Protein AF-A0A7V6X010-F1 (afdb_monomer_lite)

Secondary structure (DSSP, 8-state):
-HHHHHHHHHH-SSTHHHHT-HHHHHHHHHGGGT---PPPPHHHHSHHHHHHHHHHHHHHHHHHHHHTTT-HHHHHHHHHHHHHHHHHHHHHHHHHS-TTHHHHH-HHHHHHHHHHHHT-SSS--EEEEE-GGG----SHHHHT-TT---SSTTTTT-B--TT-----HHHHT-TT--EEEEETTSSS----PPP--S---S---

Radius of gyration: 18.84 Å; chains: 1; bounding box: 39×36×61 Å

Foldseek 3Di:
DCQQVVCCVAQNFRQCLQPPDPLSVVLVPPLPVQAPAAAQDPCLLDLVNLVVVLVVVVVVLVVQCVVCPPDPVSNVVSVVVVCVVLSVVLNVCCNHHFSCSCLSNPNSNSSSLVSNVVPDDAFGHWFKAFQPVQDPPPQPLLSQQSLNDRQVVVHPLTDRRSSDNVNCPSQVRDPRSGMDTDTRPPDDDPPPDDDPDDDPPDDDD

pLDDT: mean 79.81, std 16.76, range [29.31, 93.81]

Structure (mmCIF, N/CA/C/O backbone):
data_AF-A0A7V6X010-F1
#
_entry.id   AF-A0A7V6X010-F1
#
loop_
_atom_site.group_PDB
_atom_site.id
_atom_site.type_symbol
_atom_site.label_atom_id
_atom_site.label_alt_id
_atom_site.label_comp_id
_atom_site.label_asym_id
_atom_site.label_entity_id
_atom_site.label_seq_id
_atom_site.pdbx_PDB_ins_code
_atom_site.Cartn_x
_atom_site.Cartn_y
_atom_site.Cartn_z
_atom_site.occupancy
_atom_site.B_iso_or_equiv
_atom_site.auth_seq_id
_atom_site.auth_comp_id
_atom_site.auth_asym_id
_atom_site.auth_atom_id
_atom_site.pdbx_PDB_model_num
ATOM 1 N N . MET A 1 1 ? 2.145 9.550 -12.753 1.00 61.38 1 MET A N 1
ATOM 2 C CA . MET A 1 1 ? 2.830 9.435 -11.441 1.00 61.38 1 MET A CA 1
ATOM 3 C C . MET A 1 1 ? 2.314 10.427 -10.394 1.00 61.38 1 MET A C 1
ATOM 5 O O . MET A 1 1 ? 2.504 10.174 -9.216 1.00 61.38 1 MET A O 1
ATOM 9 N N . LEU A 1 2 ? 1.633 11.518 -10.777 1.00 74.62 2 LEU A N 1
ATOM 10 C CA . LEU A 1 2 ? 1.291 12.595 -9.838 1.00 74.62 2 LEU A CA 1
ATOM 11 C C . LEU A 1 2 ? 0.112 12.292 -8.899 1.00 74.62 2 LEU A C 1
ATOM 13 O O . LEU A 1 2 ? 0.125 12.772 -7.779 1.00 74.62 2 LEU A O 1
ATOM 17 N N . GLY A 1 3 ? -0.872 11.477 -9.298 1.00 79.38 3 GLY A N 1
ATOM 18 C CA . GLY A 1 3 ? -2.092 11.230 -8.503 1.00 79.38 3 GLY A CA 1
ATOM 19 C C . GLY A 1 3 ? -1.848 10.806 -7.042 1.00 79.38 3 GLY A C 1
ATOM 20 O O . GLY A 1 3 ? -2.298 11.509 -6.139 1.00 79.38 3 GLY A O 1
ATOM 21 N N . PRO A 1 4 ? -1.095 9.718 -6.775 1.00 79.75 4 PRO A N 1
ATOM 22 C CA . PRO A 1 4 ? -0.785 9.288 -5.411 1.00 79.75 4 PRO A CA 1
ATOM 23 C C . PRO A 1 4 ? -0.024 10.346 -4.609 1.00 79.75 4 PRO A C 1
ATOM 25 O O . PRO A 1 4 ? -0.335 10.560 -3.441 1.00 79.75 4 PRO A O 1
ATOM 28 N N . SER A 1 5 ? 0.941 11.019 -5.240 1.00 79.19 5 SER A N 1
ATOM 29 C CA . SER A 1 5 ? 1.764 12.046 -4.602 1.00 79.19 5 SER A CA 1
ATOM 30 C C . SER A 1 5 ? 0.942 13.288 -4.262 1.00 79.19 5 SER A C 1
ATOM 32 O O . SER A 1 5 ? 0.976 13.748 -3.130 1.00 79.19 5 SER A O 1
ATOM 34 N N . VAL A 1 6 ? 0.131 13.789 -5.196 1.00 79.94 6 VAL A N 1
ATOM 35 C CA . VAL A 1 6 ? -0.768 14.935 -4.990 1.00 79.94 6 VAL A CA 1
ATOM 36 C C . VAL A 1 6 ? -1.817 14.611 -3.930 1.00 79.94 6 VAL A C 1
ATOM 38 O O . VAL A 1 6 ? -2.045 15.411 -3.027 1.00 79.94 6 VAL A O 1
ATOM 41 N N . TYR A 1 7 ? -2.413 13.418 -3.971 1.00 81.62 7 TYR A N 1
ATOM 42 C CA . TYR A 1 7 ? -3.367 12.997 -2.947 1.00 81.62 7 TYR A CA 1
ATOM 43 C C . TYR A 1 7 ? -2.715 12.925 -1.562 1.00 81.62 7 TYR A C 1
ATOM 45 O O . TYR A 1 7 ? -3.272 13.444 -0.594 1.00 81.62 7 TYR A O 1
ATOM 53 N N . ALA A 1 8 ? -1.525 12.322 -1.470 1.00 76.50 8 ALA A N 1
ATOM 54 C CA . ALA A 1 8 ? -0.752 12.261 -0.234 1.00 76.50 8 ALA A CA 1
ATOM 55 C C . ALA A 1 8 ? -0.397 13.664 0.285 1.00 76.50 8 ALA A C 1
ATOM 57 O O . ALA A 1 8 ? -0.448 13.900 1.490 1.00 76.50 8 ALA A O 1
ATOM 58 N N . LEU A 1 9 ? -0.112 14.616 -0.609 1.00 74.50 9 LEU A N 1
ATOM 59 C CA . LEU A 1 9 ? 0.167 16.006 -0.247 1.00 74.50 9 LEU A CA 1
ATOM 60 C C . LEU A 1 9 ? -1.076 16.744 0.279 1.00 74.50 9 LEU A C 1
ATOM 62 O O . LEU A 1 9 ? -0.955 17.481 1.262 1.00 74.50 9 LEU A O 1
ATOM 66 N N . VAL A 1 10 ? -2.248 16.544 -0.337 1.00 73.44 10 VAL A N 1
ATOM 67 C CA . VAL A 1 10 ? -3.485 17.294 -0.037 1.00 73.44 10 VAL A CA 1
ATOM 68 C C . VAL A 1 10 ? -4.293 16.678 1.108 1.00 73.44 10 VAL A C 1
ATOM 70 O O . VAL A 1 10 ? -4.680 17.392 2.030 1.00 73.44 10 VAL A O 1
ATOM 73 N N . LYS A 1 11 ? -4.562 15.368 1.067 1.00 67.50 11 LYS A N 1
ATOM 74 C CA . LYS A 1 11 ? -5.476 14.678 2.001 1.00 67.50 11 LYS A CA 1
ATOM 75 C C . LYS A 1 11 ? -4.780 13.809 3.052 1.00 67.50 11 LYS A C 1
ATOM 77 O O . LYS A 1 11 ? -5.479 13.193 3.852 1.00 67.50 11 LYS A O 1
ATOM 82 N N . ASN A 1 12 ? -3.443 13.783 3.045 1.00 69.44 12 ASN A N 1
ATOM 83 C CA . ASN A 1 12 ? -2.553 13.011 3.917 1.00 69.44 12 ASN A CA 1
ATOM 84 C C . ASN A 1 12 ? -2.854 11.492 3.957 1.00 69.44 12 ASN A C 1
ATOM 86 O O . ASN A 1 12 ? -3.985 11.033 4.113 1.00 69.44 12 ASN A O 1
ATOM 90 N N . GLY A 1 13 ? -1.827 10.655 3.849 1.00 76.12 13 GLY A N 1
ATOM 91 C CA . GLY A 1 13 ? -1.965 9.192 3.772 1.00 76.12 13 GLY A CA 1
ATOM 92 C C . GLY A 1 13 ? -2.193 8.633 2.356 1.00 76.12 13 GLY A C 1
ATOM 93 O O . GLY A 1 13 ? -2.328 9.363 1.374 1.00 76.12 13 GLY A O 1
ATOM 94 N N . ARG A 1 14 ? -2.255 7.299 2.245 1.00 82.50 14 ARG A N 1
ATOM 95 C CA . ARG A 1 14 ? -2.243 6.555 0.967 1.00 82.50 14 ARG A CA 1
ATOM 96 C C . ARG A 1 14 ? -3.639 6.234 0.404 1.00 82.50 14 ARG A C 1
ATOM 98 O O . ARG A 1 14 ? -3.823 5.212 -0.256 1.00 82.50 14 ARG A O 1
ATOM 105 N N . GLY A 1 15 ? -4.618 7.118 0.618 1.00 82.75 15 GLY A N 1
ATOM 106 C CA . GLY A 1 15 ? -6.018 6.907 0.201 1.00 82.75 15 GLY A CA 1
ATOM 107 C C . GLY A 1 15 ? -6.214 6.715 -1.311 1.00 82.75 15 GLY A C 1
ATOM 108 O O . GLY A 1 15 ? -7.068 5.940 -1.734 1.00 82.75 15 GLY A O 1
ATOM 109 N N . TRP A 1 16 ? -5.358 7.319 -2.145 1.00 86.00 16 TRP A N 1
ATOM 110 C CA . TRP A 1 16 ? -5.388 7.117 -3.601 1.00 86.00 16 TRP A CA 1
ATOM 111 C C . TRP A 1 16 ? -5.319 5.637 -4.003 1.00 86.00 16 TRP A C 1
ATOM 113 O O . TRP A 1 16 ? -6.002 5.203 -4.931 1.00 86.00 16 TRP A O 1
ATOM 123 N N . CYS A 1 17 ? -4.507 4.847 -3.296 1.00 85.94 17 CYS A N 1
ATOM 124 C CA . CYS A 1 17 ? -4.325 3.426 -3.580 1.00 85.94 17 CYS A CA 1
ATOM 125 C C . CYS A 1 17 ? -5.577 2.587 -3.288 1.00 85.94 17 CYS A C 1
ATOM 127 O O . CYS A 1 17 ? -5.729 1.529 -3.903 1.00 85.94 17 CYS A O 1
ATOM 129 N N . GLY A 1 18 ? -6.432 3.044 -2.367 1.00 82.94 18 GLY A N 1
ATOM 130 C CA . GLY A 1 18 ? -7.691 2.394 -2.009 1.00 82.94 18 GLY A CA 1
ATOM 131 C C . GLY A 1 18 ? -8.872 2.823 -2.880 1.00 82.94 18 GLY A C 1
ATOM 132 O O . GLY A 1 18 ? -9.717 1.991 -3.179 1.00 82.94 18 GLY A O 1
ATOM 133 N N . THR A 1 19 ? -8.921 4.087 -3.316 1.00 83.31 19 THR A N 1
ATOM 134 C CA . THR A 1 19 ? -10.115 4.644 -3.987 1.00 83.31 19 THR A CA 1
ATOM 135 C C . THR A 1 19 ? -9.958 4.829 -5.497 1.00 83.31 19 THR A C 1
ATOM 137 O O . THR A 1 19 ? -10.903 4.587 -6.237 1.00 83.31 19 THR A O 1
ATOM 140 N N . TYR A 1 20 ? -8.784 5.254 -5.974 1.00 85.50 20 TYR A N 1
ATOM 141 C CA . TYR A 1 20 ? -8.614 5.717 -7.363 1.00 85.50 20 TYR A CA 1
ATOM 142 C C . TYR A 1 20 ? -7.661 4.864 -8.198 1.00 85.50 20 TYR A C 1
ATOM 144 O O . TYR A 1 20 ? -7.631 4.983 -9.418 1.00 85.50 20 TYR A O 1
ATOM 152 N N . CYS A 1 21 ? -6.838 4.024 -7.572 1.00 89.94 21 CYS A N 1
ATOM 153 C CA . CYS A 1 21 ? -5.842 3.239 -8.290 1.00 89.94 21 CYS A CA 1
ATOM 154 C C . CYS A 1 21 ? -6.506 2.123 -9.125 1.00 89.94 21 CYS A C 1
ATOM 156 O O . CYS A 1 21 ? -6.994 1.155 -8.536 1.00 89.94 21 CYS A O 1
ATOM 158 N N . PRO A 1 22 ? -6.452 2.171 -10.474 1.00 88.88 22 PRO A N 1
ATOM 159 C CA . PRO A 1 22 ? -7.126 1.181 -11.319 1.00 88.88 22 PRO A CA 1
ATOM 160 C C . PRO A 1 22 ? -6.509 -0.214 -11.169 1.00 88.88 22 PRO A C 1
ATOM 162 O O . PRO A 1 22 ? -7.222 -1.205 -11.055 1.00 88.88 22 PRO A O 1
ATOM 165 N N . ARG A 1 23 ? -5.175 -0.291 -11.058 1.00 88.94 23 ARG A N 1
ATOM 166 C CA . ARG A 1 23 ? -4.454 -1.543 -10.776 1.00 88.94 23 ARG A CA 1
ATOM 167 C C . ARG A 1 23 ? -4.846 -2.135 -9.427 1.00 88.94 23 ARG A C 1
ATOM 169 O O . ARG A 1 23 ? -4.945 -3.343 -9.273 1.00 88.94 23 ARG A O 1
ATOM 176 N N . GLY A 1 24 ? -5.047 -1.261 -8.448 1.00 87.69 24 GLY A N 1
ATOM 177 C CA . GLY A 1 24 ? -5.522 -1.658 -7.142 1.00 87.69 24 GLY A CA 1
ATOM 178 C C . GLY A 1 24 ? -6.923 -2.249 -7.208 1.00 87.69 24 GLY A C 1
ATOM 179 O O . GLY A 1 24 ? -7.165 -3.320 -6.659 1.00 87.69 24 GLY A O 1
ATOM 180 N N . SER A 1 25 ? -7.844 -1.554 -7.870 1.00 88.19 25 SER A N 1
ATOM 181 C CA . SER A 1 25 ? -9.216 -2.026 -8.064 1.00 88.19 25 SER A CA 1
ATOM 182 C C . SER A 1 25 ? -9.242 -3.398 -8.750 1.00 88.19 25 SER A C 1
ATOM 184 O O . SER A 1 25 ? -9.868 -4.323 -8.247 1.00 88.19 25 SER A O 1
ATOM 186 N N . PHE A 1 26 ? -8.442 -3.580 -9.807 1.00 89.38 26 PHE A N 1
ATOM 187 C CA . PHE A 1 26 ? -8.254 -4.873 -10.474 1.00 89.38 26 PHE A CA 1
ATOM 188 C C . PHE A 1 26 ? -7.860 -5.991 -9.495 1.00 89.38 26 PHE A C 1
ATOM 190 O O . PHE A 1 26 ? -8.477 -7.056 -9.4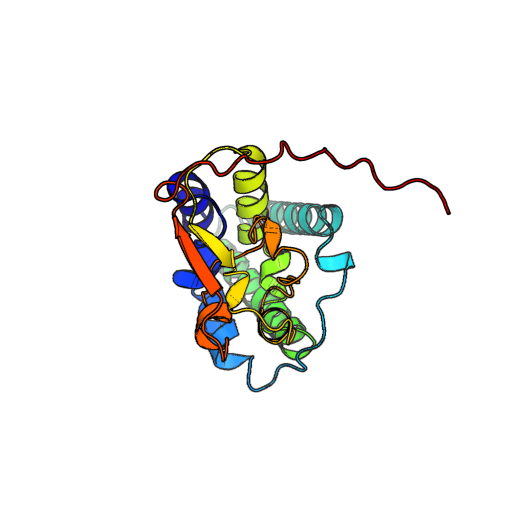82 1.00 89.38 26 PHE A O 1
ATOM 197 N N . SER A 1 27 ? -6.873 -5.734 -8.631 1.00 88.00 27 SER A N 1
ATOM 198 C CA . SER A 1 27 ? -6.438 -6.697 -7.618 1.00 88.00 27 SER A CA 1
ATOM 199 C C . SER A 1 27 ? -7.518 -7.025 -6.581 1.00 88.00 27 SER A C 1
ATOM 201 O O . SER A 1 27 ? -7.598 -8.170 -6.156 1.00 88.00 27 SER A O 1
ATOM 203 N N . ASP A 1 28 ? -8.353 -6.063 -6.183 1.00 85.62 28 ASP A N 1
ATOM 204 C CA . ASP A 1 28 ? -9.435 -6.303 -5.213 1.00 85.62 28 ASP A CA 1
ATOM 205 C C . ASP A 1 28 ? -10.657 -6.997 -5.817 1.00 85.62 28 ASP A C 1
ATOM 207 O O . ASP A 1 28 ? -11.429 -7.590 -5.075 1.00 85.62 28 ASP A O 1
ATOM 211 N N . VAL A 1 29 ? -10.858 -6.927 -7.133 1.00 86.69 29 VAL A N 1
ATOM 212 C CA . VAL A 1 29 ? -11.998 -7.580 -7.794 1.00 86.69 29 VAL A CA 1
ATOM 213 C C . VAL A 1 29 ? -11.662 -9.018 -8.185 1.00 86.69 29 VAL A C 1
ATOM 215 O O . VAL A 1 29 ? -12.485 -9.909 -8.003 1.00 86.69 29 VAL A O 1
ATOM 218 N N . ILE A 1 30 ? -10.455 -9.264 -8.703 1.00 86.19 30 ILE A N 1
ATOM 219 C CA . ILE A 1 30 ? -10.123 -10.543 -9.353 1.00 86.19 30 ILE A CA 1
ATOM 220 C C . ILE A 1 30 ? -9.422 -11.517 -8.406 1.00 86.19 30 ILE A C 1
ATOM 222 O O . ILE A 1 30 ? -9.713 -12.710 -8.411 1.00 86.19 30 ILE A O 1
ATOM 226 N N . LEU A 1 31 ? -8.491 -11.032 -7.583 1.00 83.81 31 LEU A N 1
ATOM 227 C CA . LEU A 1 31 ? -7.644 -11.907 -6.771 1.00 83.81 31 LEU A CA 1
ATOM 228 C C . LEU A 1 31 ? -8.302 -12.485 -5.501 1.00 83.81 31 LEU A C 1
ATOM 230 O O . LEU A 1 31 ? -7.834 -13.542 -5.085 1.00 83.81 31 LEU A O 1
ATOM 234 N N . PRO A 1 32 ? -9.356 -11.918 -4.869 1.00 80.00 32 PRO A N 1
ATOM 235 C CA . PRO A 1 32 ? -9.899 -12.502 -3.635 1.00 80.00 32 PRO A CA 1
ATOM 236 C C . PRO A 1 32 ? -10.461 -13.920 -3.781 1.00 80.00 32 PRO A C 1
ATOM 238 O O . PRO A 1 32 ? -10.512 -14.640 -2.791 1.00 80.00 32 PRO A O 1
ATOM 241 N N . GLY A 1 33 ? -10.888 -14.320 -4.984 1.00 80.50 33 GLY A N 1
ATOM 242 C CA . GLY A 1 33 ? -11.391 -15.674 -5.243 1.00 80.50 33 GLY A CA 1
ATOM 243 C C . GLY A 1 33 ? -10.299 -16.730 -5.455 1.00 80.50 33 GLY A C 1
ATOM 244 O O . GLY A 1 33 ? -10.602 -17.916 -5.414 1.00 80.50 33 GLY A O 1
ATOM 245 N N . ILE A 1 34 ? -9.050 -16.313 -5.694 1.00 85.94 34 ILE A N 1
ATOM 246 C CA . ILE A 1 34 ? -7.930 -17.192 -6.096 1.00 85.94 34 ILE A CA 1
ATOM 247 C C . ILE A 1 34 ? -6.750 -17.097 -5.109 1.00 85.94 34 ILE A C 1
ATOM 249 O O . ILE A 1 34 ? -5.906 -17.984 -5.036 1.00 85.94 34 ILE A O 1
ATOM 253 N N . SER A 1 35 ? -6.672 -16.009 -4.344 1.00 85.56 35 SER A N 1
ATOM 254 C CA . SER A 1 35 ? -5.602 -15.730 -3.388 1.00 85.56 35 SER A CA 1
ATOM 255 C C . SER A 1 35 ? -5.579 -16.735 -2.234 1.00 85.56 35 SER A C 1
ATOM 257 O O . SER A 1 35 ? -6.593 -16.971 -1.578 1.00 85.56 35 SER A O 1
ATOM 259 N N . SER A 1 36 ? -4.387 -17.249 -1.916 1.00 80.06 36 SER A N 1
ATOM 260 C CA . SER A 1 36 ? -4.150 -18.134 -0.765 1.00 80.06 36 SER A CA 1
ATOM 261 C C . SER A 1 36 ? -4.277 -17.419 0.590 1.00 80.06 36 SER A C 1
ATOM 263 O O . SER A 1 36 ? -4.152 -18.059 1.630 1.00 80.06 36 SER A O 1
ATOM 265 N N . ASN A 1 37 ? -4.491 -16.097 0.599 1.00 84.44 37 ASN A N 1
ATOM 266 C CA . ASN A 1 37 ? -4.649 -15.249 1.784 1.00 84.44 37 ASN A CA 1
ATOM 267 C C . ASN A 1 37 ? -3.516 -15.358 2.833 1.00 84.44 37 ASN A C 1
ATOM 269 O O . ASN A 1 37 ? -3.697 -14.952 3.982 1.00 84.44 37 ASN A O 1
ATOM 273 N N . ASN A 1 38 ? -2.341 -15.855 2.431 1.00 86.44 38 ASN A N 1
ATOM 274 C CA . ASN A 1 38 ? -1.156 -15.947 3.281 1.00 86.44 38 ASN A CA 1
ATOM 275 C C . ASN A 1 38 ? -0.633 -14.555 3.644 1.00 86.44 38 ASN A C 1
ATOM 277 O O . ASN A 1 38 ? -0.792 -13.593 2.883 1.00 86.44 38 ASN A O 1
ATOM 281 N N . ASP A 1 39 ? 0.021 -14.459 4.796 1.00 87.00 39 ASP A N 1
ATOM 282 C CA . ASP A 1 39 ? 0.590 -13.207 5.279 1.00 87.00 39 ASP A CA 1
ATOM 283 C C . ASP A 1 39 ? 1.740 -12.722 4.394 1.00 87.00 39 ASP A C 1
ATOM 285 O O . ASP A 1 39 ? 2.492 -13.498 3.804 1.00 87.00 39 ASP A O 1
ATOM 289 N N . ILE A 1 40 ? 1.864 -11.400 4.289 1.00 87.81 40 ILE A N 1
ATOM 290 C CA . ILE A 1 40 ? 2.889 -10.770 3.456 1.00 87.81 40 ILE A CA 1
ATOM 291 C C . ILE A 1 40 ? 4.254 -10.996 4.119 1.00 87.81 40 ILE A C 1
ATOM 293 O O . ILE A 1 40 ? 4.411 -10.668 5.298 1.00 87.81 40 ILE A O 1
ATOM 297 N N . PRO A 1 41 ? 5.261 -11.506 3.391 1.00 87.19 41 PRO A N 1
ATOM 298 C CA . PRO A 1 41 ? 6.550 -11.798 3.989 1.00 87.19 41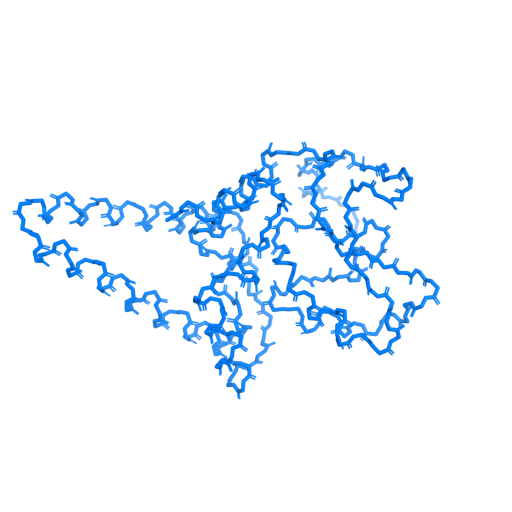 PRO A CA 1
ATOM 299 C C . PRO A 1 41 ? 7.270 -10.504 4.392 1.00 87.19 41 PRO A C 1
ATOM 301 O O . PRO A 1 41 ? 7.295 -9.516 3.652 1.00 87.19 41 PRO A O 1
ATOM 304 N N . GLN A 1 42 ? 7.893 -10.524 5.572 1.00 85.50 42 GLN A N 1
ATOM 305 C CA . GLN A 1 42 ? 8.459 -9.339 6.234 1.00 85.50 42 GLN A CA 1
ATOM 306 C C . GLN A 1 42 ? 9.528 -8.619 5.391 1.00 85.50 42 GLN A C 1
ATOM 308 O O . GLN A 1 42 ? 9.629 -7.391 5.423 1.00 85.50 42 GLN A O 1
ATOM 313 N N . PHE A 1 43 ? 10.283 -9.352 4.563 1.00 87.44 43 PHE A N 1
ATOM 314 C CA . PHE A 1 43 ? 11.309 -8.757 3.701 1.00 87.44 43 PHE A CA 1
ATOM 315 C C . PHE A 1 43 ? 10.725 -7.767 2.679 1.00 87.44 43 PHE A C 1
ATOM 317 O O . PHE A 1 43 ? 11.346 -6.741 2.409 1.00 87.44 43 PHE A O 1
ATOM 324 N N . VAL A 1 44 ? 9.511 -8.015 2.171 1.00 87.31 44 VAL A N 1
ATOM 325 C CA . VAL A 1 44 ? 8.835 -7.156 1.180 1.00 87.31 44 VAL A CA 1
ATOM 326 C C . VAL A 1 44 ? 8.356 -5.846 1.807 1.00 87.31 44 VAL A C 1
ATOM 328 O O . VAL A 1 44 ? 8.314 -4.796 1.163 1.00 87.31 44 VAL A O 1
ATOM 331 N N . VAL A 1 45 ? 8.005 -5.897 3.091 1.00 85.31 45 VAL A N 1
ATOM 332 C CA . VAL A 1 45 ? 7.546 -4.740 3.864 1.00 85.31 45 VAL A CA 1
ATOM 333 C C . VAL A 1 45 ? 8.732 -3.866 4.293 1.00 85.31 45 VAL A C 1
ATOM 335 O O . VAL A 1 45 ? 8.544 -2.679 4.553 1.00 85.31 45 VAL A O 1
ATOM 338 N N . SER A 1 46 ? 9.956 -4.404 4.304 1.00 89.25 46 SER A N 1
ATOM 339 C CA . SER A 1 46 ? 11.141 -3.680 4.763 1.00 89.25 46 SER A CA 1
ATOM 340 C C . SER A 1 46 ? 11.427 -2.410 3.932 1.00 89.25 46 SER A C 1
ATOM 342 O O . SER A 1 46 ? 11.373 -2.431 2.698 1.00 89.25 46 SER A O 1
ATOM 344 N N . PRO A 1 47 ? 11.776 -1.278 4.574 1.00 86.94 47 PRO A N 1
ATOM 345 C CA . PRO A 1 47 ? 12.023 -0.018 3.870 1.00 86.94 47 PRO A CA 1
ATOM 346 C C . PRO A 1 47 ? 13.232 -0.098 2.932 1.00 86.94 47 PRO A C 1
ATOM 348 O O . PRO A 1 47 ? 13.242 0.554 1.891 1.00 86.94 47 PRO A O 1
ATOM 351 N N . TRP A 1 48 ? 14.231 -0.917 3.277 1.00 89.88 48 TRP A N 1
ATOM 352 C CA . TRP A 1 48 ? 15.387 -1.161 2.419 1.00 89.88 48 TRP A CA 1
ATOM 353 C C . TRP A 1 48 ? 14.975 -1.851 1.116 1.00 89.88 48 TRP A C 1
ATOM 355 O O . TRP A 1 48 ? 15.311 -1.351 0.048 1.00 89.88 48 TRP A O 1
ATOM 365 N N . PHE A 1 49 ? 14.178 -2.926 1.184 1.00 90.75 49 PHE A N 1
ATOM 366 C CA . PHE A 1 49 ? 13.711 -3.627 -0.014 1.00 90.75 49 PHE A CA 1
ATOM 367 C C . PHE A 1 49 ? 12.845 -2.724 -0.895 1.00 90.75 49 PHE A C 1
ATOM 369 O O . PHE A 1 49 ? 13.039 -2.669 -2.108 1.00 90.75 49 PHE A O 1
ATOM 376 N N . ARG A 1 50 ? 11.931 -1.953 -0.290 1.00 90.88 50 ARG A N 1
ATOM 377 C CA . ARG A 1 50 ? 11.086 -0.992 -1.019 1.00 90.88 50 ARG A CA 1
ATOM 378 C C . ARG A 1 50 ? 11.915 0.049 -1.769 1.00 90.88 50 ARG A C 1
ATOM 380 O O . ARG A 1 50 ? 11.609 0.348 -2.923 1.00 90.88 50 ARG A O 1
ATOM 387 N N . LEU A 1 51 ? 12.942 0.603 -1.121 1.00 90.81 51 LEU A N 1
ATOM 388 C CA . LEU A 1 51 ? 13.809 1.613 -1.724 1.00 90.81 51 LEU A CA 1
ATOM 389 C C . LEU A 1 51 ? 14.735 1.007 -2.784 1.00 90.81 51 LEU A C 1
ATOM 391 O O . LEU A 1 51 ? 14.878 1.589 -3.855 1.00 90.81 51 LEU A O 1
ATOM 395 N N . ALA A 1 52 ? 15.303 -0.171 -2.522 1.00 92.94 52 ALA A N 1
ATOM 396 C CA . ALA A 1 52 ? 16.134 -0.897 -3.476 1.00 92.94 52 ALA A CA 1
ATOM 397 C C . ALA A 1 52 ? 15.345 -1.247 -4.746 1.00 92.94 52 ALA A C 1
ATOM 399 O O . ALA A 1 52 ? 15.809 -0.985 -5.853 1.00 92.94 52 ALA A O 1
ATOM 400 N N . PHE A 1 53 ? 14.121 -1.758 -4.598 1.00 91.31 53 PHE A N 1
ATOM 401 C CA . PHE A 1 53 ? 13.248 -2.079 -5.725 1.00 91.31 53 PHE A CA 1
ATOM 402 C C . PHE A 1 53 ? 12.827 -0.832 -6.514 1.00 91.31 53 PHE A C 1
ATOM 404 O O . PHE A 1 53 ? 12.836 -0.846 -7.745 1.00 91.31 53 PHE A O 1
ATOM 411 N N . LEU A 1 54 ? 12.494 0.264 -5.820 1.00 91.81 54 LEU A N 1
ATOM 412 C CA . LEU A 1 54 ? 12.200 1.550 -6.454 1.00 91.81 54 LEU A CA 1
ATOM 413 C C . LEU A 1 54 ? 13.401 2.050 -7.265 1.00 91.81 54 LEU A C 1
ATOM 415 O O . LEU A 1 54 ? 13.239 2.375 -8.438 1.00 91.81 54 LEU A O 1
ATOM 419 N N . ALA A 1 55 ? 14.591 2.089 -6.663 1.00 93.06 55 ALA A N 1
ATOM 420 C CA . ALA A 1 55 ? 15.810 2.529 -7.332 1.00 93.06 55 ALA A CA 1
ATOM 421 C C . ALA A 1 55 ? 16.117 1.655 -8.555 1.00 93.06 55 ALA A C 1
ATOM 423 O O . ALA A 1 55 ? 16.334 2.189 -9.639 1.00 93.06 55 ALA A O 1
ATOM 424 N N . LEU A 1 56 ? 16.038 0.329 -8.413 1.00 93.81 56 LEU A N 1
ATOM 425 C CA . LEU A 1 56 ? 16.245 -0.621 -9.505 1.00 93.81 56 LEU A CA 1
ATOM 426 C C . LEU A 1 56 ? 15.296 -0.352 -10.675 1.00 93.81 56 LEU A C 1
ATOM 428 O O . LEU A 1 56 ? 15.751 -0.257 -11.814 1.00 93.81 56 LEU A O 1
ATOM 432 N N . LEU A 1 57 ? 13.993 -0.197 -10.416 1.00 90.81 57 LEU A N 1
ATOM 433 C CA . LEU A 1 57 ? 13.024 0.078 -11.478 1.00 90.81 57 LEU A CA 1
ATOM 434 C C . LEU A 1 57 ? 13.258 1.436 -12.143 1.00 90.81 57 LEU A C 1
ATOM 436 O O . LEU A 1 57 ? 13.172 1.525 -13.365 1.00 90.81 57 LEU A O 1
ATOM 440 N N . MET A 1 58 ? 13.565 2.480 -11.370 1.00 91.62 58 MET A N 1
ATOM 441 C CA . MET A 1 58 ? 13.810 3.819 -11.915 1.00 91.62 58 MET A CA 1
ATOM 442 C C . MET A 1 58 ? 15.092 3.867 -12.754 1.00 91.62 58 MET A C 1
ATOM 444 O O . MET A 1 58 ? 15.093 4.485 -13.816 1.00 91.62 58 MET A O 1
ATOM 448 N N . ILE A 1 59 ? 16.149 3.170 -12.329 1.00 93.81 59 ILE A N 1
ATOM 449 C CA . ILE A 1 59 ? 17.403 3.040 -13.083 1.00 93.81 59 ILE A CA 1
ATOM 450 C C . ILE A 1 59 ? 17.167 2.232 -14.361 1.00 93.81 59 ILE A C 1
ATOM 452 O O . ILE A 1 59 ? 17.508 2.696 -15.444 1.00 93.81 59 ILE A O 1
ATOM 456 N N . ALA A 1 60 ? 16.532 1.060 -14.271 1.00 91.25 60 ALA A N 1
ATOM 457 C CA . ALA A 1 60 ? 16.266 0.215 -15.435 1.00 91.25 60 ALA A CA 1
ATOM 458 C C . ALA A 1 60 ? 15.366 0.910 -16.469 1.00 91.25 60 ALA A C 1
ATOM 460 O O . ALA A 1 60 ? 15.584 0.767 -17.672 1.00 91.25 60 ALA A O 1
ATOM 461 N N . PHE A 1 61 ? 14.371 1.672 -16.008 1.00 91.06 61 PHE A N 1
ATOM 462 C CA . PHE A 1 61 ? 13.510 2.479 -16.867 1.00 91.06 61 PHE A CA 1
ATOM 463 C 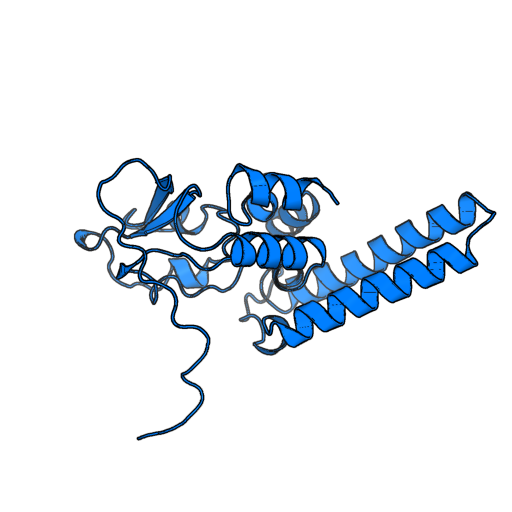C . PHE A 1 61 ? 14.272 3.653 -17.496 1.00 91.06 61 PHE A C 1
ATOM 465 O O . PHE A 1 61 ? 14.158 3.872 -18.699 1.00 91.06 61 PHE A O 1
ATOM 472 N N . GLY A 1 62 ? 15.095 4.363 -16.717 1.00 91.69 62 GLY A N 1
ATOM 473 C CA . GLY A 1 62 ? 15.942 5.448 -17.217 1.00 91.69 62 GLY A CA 1
ATOM 474 C C . GLY A 1 62 ? 16.924 4.975 -18.290 1.00 91.69 62 GLY A C 1
ATOM 475 O O . GLY A 1 62 ? 17.013 5.588 -19.347 1.00 91.69 62 GLY A O 1
ATOM 476 N N . ILE A 1 63 ? 17.586 3.838 -18.065 1.00 91.69 63 ILE A N 1
ATOM 477 C CA . ILE A 1 63 ? 18.496 3.220 -19.036 1.00 91.69 63 ILE A CA 1
ATOM 478 C C . ILE A 1 63 ? 17.750 2.860 -20.328 1.00 91.69 63 ILE A C 1
ATOM 480 O O . ILE A 1 63 ? 18.198 3.221 -21.413 1.00 91.69 63 ILE A O 1
ATOM 484 N N . GLN A 1 64 ? 16.591 2.198 -20.230 1.00 90.06 64 GLN A N 1
ATOM 485 C CA . GLN A 1 64 ? 15.789 1.835 -21.406 1.00 90.06 64 GLN A CA 1
ATOM 486 C C . GLN A 1 64 ? 15.330 3.057 -22.208 1.00 90.06 64 GLN A C 1
ATOM 488 O O . GLN A 1 64 ? 15.324 3.004 -23.433 1.00 90.06 64 GLN A O 1
ATOM 493 N N . LEU A 1 65 ? 14.986 4.161 -21.540 1.00 89.69 65 LEU A N 1
ATOM 494 C CA . LEU A 1 65 ? 14.619 5.407 -22.215 1.00 89.69 65 LEU A CA 1
ATOM 495 C C . LEU A 1 65 ? 15.797 6.076 -22.925 1.00 89.69 65 LEU A C 1
ATOM 497 O O . LEU A 1 65 ? 15.603 6.634 -24.000 1.00 89.69 65 LEU A O 1
ATOM 501 N N . VAL A 1 66 ? 16.997 6.030 -22.340 1.00 89.69 66 VAL A N 1
ATOM 502 C CA . VAL A 1 66 ? 18.208 6.580 -22.970 1.00 89.69 66 VAL A CA 1
ATOM 503 C C . VAL A 1 66 ? 18.579 5.778 -24.218 1.00 89.69 66 VAL A C 1
ATOM 505 O O . VAL A 1 66 ? 18.911 6.372 -25.237 1.00 89.69 66 VAL A O 1
ATOM 508 N N . PHE A 1 67 ? 18.470 4.447 -24.173 1.00 86.50 67 PHE A N 1
ATOM 509 C CA . PHE A 1 67 ? 18.743 3.600 -25.340 1.00 86.50 67 PHE A CA 1
ATOM 510 C C . PHE A 1 67 ? 17.681 3.710 -26.440 1.00 86.50 67 PHE A C 1
ATOM 512 O O . PHE A 1 67 ? 18.029 3.655 -27.611 1.00 86.50 67 PHE A O 1
ATOM 519 N N . ALA A 1 68 ? 16.409 3.896 -26.079 1.00 85.25 68 ALA A N 1
ATOM 520 C CA . ALA A 1 68 ? 15.308 4.060 -27.033 1.00 85.25 68 ALA A CA 1
ATOM 521 C C . ALA A 1 68 ? 15.169 5.504 -27.567 1.00 85.25 68 ALA A C 1
ATOM 523 O O . ALA A 1 68 ? 14.177 5.837 -28.226 1.00 85.25 68 ALA A O 1
ATOM 524 N N . TRP A 1 69 ? 16.114 6.396 -27.248 1.00 79.06 69 TRP A N 1
ATOM 525 C CA . TRP A 1 69 ? 16.027 7.805 -27.616 1.00 79.06 69 TRP A CA 1
ATOM 526 C C . TRP A 1 69 ? 16.192 7.978 -29.132 1.00 79.06 69 TRP A C 1
ATOM 528 O O . TRP A 1 69 ? 17.243 7.686 -29.692 1.00 79.06 69 TRP A O 1
ATOM 538 N N . GLY A 1 70 ? 15.131 8.447 -29.795 1.00 82.75 70 GLY A N 1
ATOM 539 C CA . GLY A 1 70 ? 15.094 8.672 -31.246 1.00 82.75 70 GLY A CA 1
ATOM 540 C C . GLY A 1 70 ? 13.912 8.004 -31.955 1.00 82.75 70 GLY A C 1
ATOM 541 O O . GLY A 1 70 ? 13.409 8.562 -32.925 1.00 82.75 70 GLY A O 1
ATOM 542 N N . ASN A 1 71 ? 13.392 6.887 -31.428 1.00 87.81 71 ASN A N 1
ATOM 543 C CA . ASN A 1 71 ? 12.278 6.140 -32.027 1.00 87.81 71 ASN A CA 1
ATOM 544 C C . ASN A 1 71 ? 11.055 6.098 -31.097 1.00 87.81 71 ASN A C 1
ATOM 546 O O . ASN A 1 71 ? 11.058 5.444 -30.055 1.00 87.81 71 ASN A O 1
ATOM 550 N N . SER A 1 72 ? 9.951 6.734 -31.502 1.00 85.62 72 SER A N 1
ATOM 551 C CA . SER A 1 72 ? 8.695 6.753 -30.728 1.00 85.62 72 SER A CA 1
ATOM 552 C C . SER A 1 72 ? 8.083 5.359 -30.526 1.00 85.62 72 SER A C 1
ATOM 554 O O . SER A 1 72 ? 7.481 5.091 -29.484 1.00 85.62 72 SER A O 1
ATOM 556 N N . PHE A 1 73 ? 8.279 4.450 -31.486 1.00 89.12 73 PHE A N 1
ATOM 557 C CA . PHE A 1 73 ? 7.808 3.067 -31.399 1.00 89.12 73 PHE A CA 1
ATOM 558 C C . PHE A 1 73 ? 8.548 2.258 -30.320 1.00 89.12 73 PHE A C 1
ATOM 560 O O . PHE A 1 73 ? 7.917 1.560 -29.524 1.00 89.12 73 PHE A O 1
ATOM 567 N N . GLU A 1 74 ? 9.873 2.396 -30.231 1.00 87.12 74 GLU A N 1
ATOM 568 C CA . GLU A 1 74 ? 10.685 1.699 -29.225 1.00 87.12 74 GLU A CA 1
ATOM 569 C C . GLU A 1 74 ? 10.385 2.196 -27.813 1.00 87.12 74 GLU A C 1
ATOM 571 O O . GLU A 1 74 ? 10.222 1.394 -26.890 1.00 87.12 74 GLU A O 1
ATOM 576 N N . VAL A 1 75 ? 10.199 3.510 -27.659 1.00 88.69 75 VAL A N 1
ATOM 577 C CA . VAL A 1 75 ? 9.742 4.100 -26.397 1.00 88.69 75 VAL A CA 1
ATOM 578 C C . VAL A 1 75 ? 8.398 3.495 -25.978 1.00 88.69 75 VAL A C 1
ATOM 580 O O . VAL A 1 75 ? 8.235 3.113 -24.819 1.00 88.69 75 VAL A O 1
ATOM 583 N N . GLY A 1 76 ? 7.451 3.331 -26.909 1.00 89.56 76 GLY A N 1
ATOM 584 C CA . GLY A 1 76 ? 6.171 2.668 -26.643 1.00 89.56 76 GLY A CA 1
ATOM 585 C C . GLY A 1 76 ? 6.332 1.229 -26.136 1.00 89.56 76 GLY A C 1
ATOM 586 O O . GLY A 1 76 ? 5.708 0.840 -25.142 1.00 89.56 76 GLY A O 1
ATOM 587 N N . MET A 1 77 ? 7.223 0.454 -26.759 1.00 88.25 77 MET A N 1
ATOM 588 C CA . MET A 1 77 ? 7.493 -0.939 -26.384 1.00 88.25 77 MET A CA 1
ATOM 589 C C . MET A 1 77 ? 8.083 -1.082 -24.974 1.00 88.25 77 MET A C 1
ATOM 591 O O . MET A 1 77 ? 7.750 -2.043 -24.271 1.00 88.25 77 MET A O 1
ATOM 595 N N . VAL A 1 78 ? 8.888 -0.118 -24.514 1.00 90.38 78 VAL A N 1
ATOM 596 C CA . VAL A 1 78 ? 9.412 -0.082 -23.134 1.00 90.38 78 VAL A CA 1
ATOM 597 C C . VAL A 1 78 ? 8.270 -0.036 -22.111 1.00 90.38 78 VAL A C 1
ATOM 599 O O . VAL A 1 78 ? 8.247 -0.832 -21.166 1.00 90.38 78 VAL A O 1
ATOM 602 N N . PHE A 1 79 ? 7.277 0.838 -22.311 1.00 89.44 79 PHE A N 1
ATOM 603 C CA . PHE A 1 79 ? 6.129 0.944 -21.402 1.00 89.44 79 PHE A CA 1
ATOM 604 C C . PHE A 1 79 ? 5.278 -0.324 -21.398 1.00 89.44 79 PHE A C 1
ATOM 606 O O . PHE A 1 79 ? 4.899 -0.801 -20.325 1.00 89.44 79 PHE A O 1
ATOM 613 N N . VAL A 1 80 ? 5.008 -0.897 -22.573 1.00 91.56 80 VAL A N 1
ATOM 614 C CA . VAL A 1 80 ? 4.220 -2.131 -22.694 1.00 91.56 80 VAL A CA 1
ATOM 615 C C . VAL A 1 80 ? 4.920 -3.286 -21.980 1.00 91.56 80 VAL A C 1
ATOM 617 O O . VAL A 1 80 ? 4.308 -3.949 -21.139 1.00 91.56 80 VAL A O 1
ATOM 620 N N . ARG A 1 81 ? 6.222 -3.483 -22.223 1.00 91.38 81 ARG A N 1
ATOM 621 C CA . ARG A 1 81 ? 7.015 -4.535 -21.570 1.00 91.38 81 ARG A CA 1
ATOM 622 C C . ARG A 1 81 ? 7.029 -4.372 -20.050 1.00 91.38 81 ARG A C 1
ATOM 624 O O . ARG A 1 81 ? 6.819 -5.348 -19.329 1.00 91.38 81 ARG A O 1
ATOM 631 N N . MET A 1 82 ? 7.209 -3.148 -19.552 1.00 90.69 82 MET A N 1
ATOM 632 C CA . MET A 1 82 ? 7.161 -2.854 -18.117 1.00 90.69 82 MET A CA 1
ATOM 633 C C . MET A 1 82 ? 5.781 -3.165 -17.516 1.00 90.69 82 MET A C 1
ATOM 635 O O . MET A 1 82 ? 5.688 -3.787 -16.452 1.00 90.69 82 MET A O 1
ATOM 639 N N . ILE A 1 83 ? 4.696 -2.760 -18.181 1.00 90.62 83 ILE A N 1
ATOM 640 C CA . ILE A 1 83 ? 3.328 -3.015 -17.713 1.00 90.62 83 ILE A CA 1
ATOM 641 C C . ILE A 1 83 ? 3.044 -4.518 -17.678 1.00 90.62 83 ILE A C 1
ATOM 643 O O . ILE A 1 83 ? 2.502 -4.995 -16.681 1.00 90.62 83 ILE A O 1
ATOM 647 N N . ILE A 1 84 ? 3.450 -5.279 -18.695 1.00 92.81 84 ILE A N 1
ATOM 648 C CA . ILE A 1 84 ? 3.261 -6.737 -18.737 1.00 92.81 84 ILE A CA 1
ATOM 649 C C . ILE A 1 84 ? 4.020 -7.414 -17.592 1.00 92.81 84 ILE A C 1
ATOM 651 O O . ILE A 1 84 ? 3.404 -8.126 -16.799 1.00 92.81 84 ILE A O 1
ATOM 655 N N . ILE A 1 85 ? 5.322 -7.141 -17.444 1.00 92.50 85 ILE A N 1
ATOM 656 C CA . ILE A 1 85 ? 6.163 -7.758 -16.401 1.00 92.50 85 ILE A CA 1
ATOM 657 C C . ILE A 1 85 ? 5.613 -7.452 -15.010 1.00 92.50 85 ILE A C 1
ATOM 659 O O . ILE A 1 85 ? 5.427 -8.349 -14.188 1.00 92.50 85 ILE A O 1
ATOM 663 N N . THR A 1 86 ? 5.314 -6.181 -14.740 1.00 91.12 86 THR A N 1
ATOM 664 C CA . THR A 1 86 ? 4.788 -5.793 -13.429 1.00 91.12 86 THR A CA 1
ATOM 665 C C . THR A 1 86 ? 3.438 -6.457 -13.174 1.00 91.12 86 T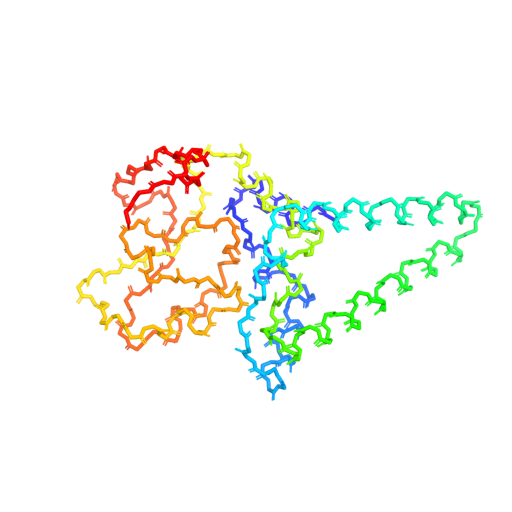HR A C 1
ATOM 667 O O . THR A 1 86 ? 3.160 -6.859 -12.045 1.00 91.12 86 THR A O 1
ATOM 670 N N . THR A 1 87 ? 2.564 -6.552 -14.185 1.00 91.88 87 THR A N 1
ATOM 671 C CA . THR A 1 87 ? 1.219 -7.153 -14.067 1.00 91.88 87 THR A CA 1
ATOM 672 C C . THR A 1 87 ? 1.295 -8.646 -13.806 1.00 91.88 87 THR A C 1
ATOM 674 O O . THR A 1 87 ? 0.649 -9.107 -12.868 1.00 91.88 87 THR A O 1
ATOM 677 N N . ALA A 1 88 ? 2.161 -9.368 -14.517 1.00 93.12 88 ALA A N 1
ATOM 678 C CA . ALA A 1 88 ? 2.463 -10.763 -14.220 1.00 93.12 88 ALA A CA 1
ATOM 679 C C . ALA A 1 88 ? 2.929 -10.928 -12.764 1.00 93.12 88 ALA A C 1
ATOM 681 O O . ALA A 1 88 ? 2.355 -11.717 -12.017 1.00 93.12 88 ALA A O 1
ATOM 682 N N . LEU A 1 89 ? 3.877 -10.100 -12.312 1.00 92.00 89 LEU A N 1
ATOM 683 C CA . LEU A 1 89 ? 4.375 -10.131 -10.934 1.00 92.00 89 LEU A CA 1
ATOM 684 C C . LEU A 1 89 ? 3.280 -9.827 -9.894 1.00 92.00 89 LEU A C 1
ATOM 686 O O . LEU A 1 89 ? 3.243 -10.440 -8.831 1.00 92.00 89 LEU A O 1
ATOM 690 N N . THR A 1 90 ? 2.353 -8.917 -10.200 1.00 91.12 90 THR A N 1
ATOM 691 C CA . THR A 1 90 ? 1.201 -8.622 -9.329 1.00 91.12 90 THR A CA 1
ATOM 692 C C . THR A 1 90 ? 0.240 -9.797 -9.222 1.00 91.12 90 THR A C 1
ATOM 694 O O . THR A 1 90 ? -0.234 -10.069 -8.124 1.00 91.12 90 THR A O 1
ATOM 697 N N . ILE A 1 91 ? -0.034 -10.493 -10.325 1.00 92.00 91 ILE A N 1
ATOM 698 C CA . ILE A 1 91 ? -0.905 -11.673 -10.321 1.00 92.00 91 ILE A CA 1
ATOM 699 C C . ILE A 1 91 ? -0.240 -12.799 -9.525 1.00 92.00 91 ILE A C 1
ATOM 701 O O . ILE A 1 91 ? -0.857 -13.327 -8.608 1.00 92.00 91 ILE A O 1
ATOM 705 N N . ILE A 1 92 ? 1.036 -13.095 -9.792 1.00 92.38 92 ILE A N 1
ATOM 706 C CA . ILE A 1 92 ? 1.792 -14.152 -9.100 1.00 92.38 92 ILE A CA 1
ATOM 707 C C . ILE A 1 92 ? 1.806 -13.911 -7.584 1.00 92.38 92 ILE A C 1
ATOM 709 O O . ILE A 1 92 ? 1.424 -14.785 -6.808 1.00 92.38 92 ILE A O 1
ATOM 713 N N . LEU A 1 93 ? 2.190 -12.706 -7.149 1.00 90.44 93 LEU A N 1
ATOM 714 C CA . LEU A 1 93 ? 2.234 -12.367 -5.722 1.00 90.44 93 LEU A CA 1
ATOM 715 C C . LEU A 1 93 ? 0.842 -12.264 -5.097 1.00 90.44 93 LEU A C 1
ATOM 717 O O . LEU A 1 93 ? 0.673 -12.586 -3.925 1.00 90.44 93 LEU A O 1
ATOM 721 N N . GLY A 1 94 ? -0.145 -11.803 -5.861 1.00 89.62 94 GLY A N 1
ATOM 722 C CA . GLY A 1 94 ? -1.526 -11.677 -5.416 1.00 89.62 94 GLY A CA 1
ATOM 723 C C . GLY A 1 94 ? -2.220 -13.019 -5.194 1.00 89.62 94 GLY A C 1
ATOM 724 O O . GLY A 1 94 ? -3.052 -13.126 -4.297 1.00 89.62 94 GLY A O 1
ATOM 725 N N . VAL A 1 95 ? -1.859 -14.034 -5.984 1.00 91.31 95 VAL A N 1
ATOM 726 C CA . VAL A 1 95 ? -2.324 -15.417 -5.820 1.00 91.31 95 VAL A CA 1
ATOM 727 C C . VAL A 1 95 ? -1.598 -16.102 -4.658 1.00 91.31 95 VAL A C 1
ATOM 729 O O . VAL A 1 95 ? -2.246 -16.724 -3.819 1.00 91.31 95 VAL A O 1
ATOM 732 N N . ALA A 1 96 ? -0.272 -15.954 -4.562 1.00 90.75 96 ALA A N 1
ATOM 733 C CA . ALA A 1 96 ? 0.527 -16.610 -3.521 1.00 90.75 96 ALA A CA 1
ATOM 734 C C . ALA A 1 96 ? 0.294 -16.045 -2.102 1.00 90.75 96 ALA A C 1
ATOM 736 O O . ALA A 1 96 ? 0.326 -16.790 -1.121 1.00 90.75 96 ALA A O 1
ATOM 737 N N . TYR A 1 97 ? 0.056 -14.736 -1.992 1.00 90.94 97 TYR A N 1
ATOM 738 C CA . TYR A 1 97 ? -0.126 -14.001 -0.734 1.00 90.94 97 TYR A CA 1
ATOM 739 C C . TYR A 1 97 ? -1.474 -13.266 -0.735 1.00 90.94 97 TYR A C 1
ATOM 741 O O . TYR A 1 97 ? -2.428 -13.733 -1.348 1.00 90.94 97 TYR A O 1
ATOM 749 N N . ARG A 1 98 ? -1.581 -12.109 -0.066 1.00 89.12 98 ARG A N 1
ATOM 750 C CA . ARG A 1 98 ? -2.759 -11.224 -0.102 1.00 89.12 98 ARG A CA 1
ATOM 751 C C . ARG A 1 98 ? -2.936 -10.556 -1.480 1.00 89.12 98 ARG A C 1
ATOM 753 O O . ARG A 1 98 ? -1.938 -10.218 -2.128 1.00 89.12 98 ARG A O 1
ATOM 760 N N . PRO A 1 99 ? -4.172 -10.198 -1.880 1.00 88.56 99 PRO A N 1
ATOM 761 C CA . PRO A 1 99 ? -4.455 -9.567 -3.177 1.00 88.56 99 PRO A CA 1
ATOM 762 C C . PRO A 1 99 ? -3.712 -8.236 -3.403 1.00 88.56 99 PRO A C 1
ATOM 764 O O . PRO A 1 99 ? -3.414 -7.874 -4.540 1.00 88.56 99 PRO A O 1
ATOM 767 N N . ARG A 1 100 ? -3.356 -7.506 -2.333 1.00 89.69 100 ARG A N 1
ATOM 768 C CA . ARG A 1 100 ? -2.639 -6.217 -2.400 1.00 89.69 100 ARG A CA 1
ATOM 769 C C . ARG A 1 100 ? -1.147 -6.304 -2.071 1.00 89.69 100 ARG A C 1
ATOM 771 O O . ARG A 1 100 ? -0.527 -5.270 -1.829 1.00 89.69 100 ARG A O 1
ATOM 778 N N . THR A 1 101 ? -0.540 -7.489 -2.135 1.00 90.94 101 THR A N 1
ATOM 779 C CA . THR A 1 101 ? 0.896 -7.671 -1.846 1.00 90.94 101 THR A CA 1
ATOM 780 C C . THR A 1 101 ? 1.789 -6.778 -2.711 1.00 90.94 101 THR A C 1
ATOM 782 O O . THR A 1 101 ? 2.718 -6.169 -2.199 1.00 90.94 101 THR A O 1
ATOM 785 N N . TRP A 1 102 ? 1.466 -6.578 -3.995 1.00 91.56 102 TRP A N 1
ATOM 786 C CA . TRP A 1 102 ? 2.197 -5.640 -4.863 1.00 91.56 102 TRP A CA 1
ATOM 787 C C . TRP A 1 102 ? 2.185 -4.190 -4.347 1.00 91.56 102 TRP A C 1
ATOM 789 O O . TRP A 1 102 ? 3.141 -3.438 -4.532 1.00 91.56 102 TRP A O 1
ATOM 799 N N . CYS A 1 103 ? 1.101 -3.757 -3.699 1.00 89.25 103 CYS A N 1
ATOM 800 C CA . CYS A 1 103 ? 0.933 -2.372 -3.258 1.00 89.25 103 CYS A CA 1
ATOM 801 C C . CYS A 1 103 ? 1.850 -1.983 -2.086 1.00 89.25 103 CYS A C 1
ATOM 803 O O . CYS A 1 103 ? 2.009 -0.782 -1.839 1.00 89.25 103 CYS A O 1
ATOM 805 N N . THR A 1 104 ? 2.463 -2.943 -1.385 1.00 87.94 104 THR A N 1
ATOM 806 C CA . THR A 1 104 ? 3.379 -2.662 -0.266 1.00 87.94 104 THR A CA 1
ATOM 807 C C . THR A 1 104 ? 4.728 -2.122 -0.745 1.00 87.94 104 THR A C 1
ATOM 809 O O . THR A 1 104 ? 5.266 -1.221 -0.110 1.00 87.94 104 THR A O 1
ATOM 812 N N . PHE A 1 105 ? 5.218 -2.581 -1.900 1.00 89.88 105 PHE A N 1
ATOM 813 C CA . PHE A 1 105 ? 6.513 -2.184 -2.473 1.00 89.88 105 PHE A CA 1
ATOM 814 C C . PHE A 1 105 ? 6.416 -1.519 -3.857 1.00 89.88 105 PHE A C 1
ATOM 816 O O . PHE A 1 105 ? 7.430 -1.139 -4.442 1.00 89.88 105 PHE A O 1
ATOM 823 N N . CYS A 1 106 ? 5.201 -1.343 -4.386 1.00 91.12 106 CYS A N 1
ATOM 824 C CA . CYS A 1 106 ? 4.949 -0.616 -5.630 1.00 91.12 106 CYS A CA 1
ATOM 825 C C . CYS A 1 106 ? 5.609 0.776 -5.604 1.00 91.12 106 CYS A C 1
ATOM 827 O O . CYS A 1 106 ? 5.392 1.515 -4.642 1.00 91.12 106 CYS A O 1
ATOM 829 N N . PRO A 1 107 ? 6.312 1.203 -6.672 1.00 89.25 107 PRO A N 1
ATOM 830 C CA . PRO A 1 107 ? 7.079 2.452 -6.682 1.00 89.25 107 PRO A CA 1
ATOM 831 C C . PRO A 1 107 ? 6.228 3.685 -6.345 1.00 89.25 107 PRO A C 1
ATOM 833 O O . PRO A 1 107 ? 6.630 4.526 -5.546 1.00 89.25 107 PRO A O 1
ATOM 836 N N . MET A 1 108 ? 4.998 3.750 -6.868 1.00 87.69 108 MET A N 1
ATOM 837 C CA . MET A 1 108 ? 4.026 4.804 -6.533 1.00 87.69 108 MET A CA 1
ATOM 838 C C . MET A 1 108 ? 3.647 4.812 -5.054 1.00 87.69 108 MET A C 1
ATOM 840 O O . MET A 1 108 ? 3.468 5.860 -4.439 1.00 87.69 108 MET A O 1
ATOM 844 N N . GLY A 1 109 ? 3.469 3.616 -4.505 1.00 86.94 109 GLY A N 1
ATOM 845 C CA . GLY A 1 109 ? 3.080 3.407 -3.128 1.00 86.94 109 GLY A CA 1
ATOM 846 C C . GLY A 1 109 ? 4.198 3.766 -2.158 1.00 86.94 109 GLY A C 1
ATOM 847 O O . GLY A 1 109 ? 3.950 4.465 -1.180 1.00 86.94 109 GLY A O 1
ATOM 848 N N . THR A 1 110 ? 5.419 3.348 -2.480 1.00 88.88 110 THR A N 1
ATOM 849 C CA . THR A 1 110 ? 6.647 3.685 -1.765 1.00 88.88 110 THR A CA 1
ATOM 850 C C . THR A 1 110 ? 6.863 5.196 -1.751 1.00 88.88 110 THR A C 1
ATOM 852 O O . THR A 1 110 ? 7.032 5.769 -0.679 1.00 88.88 110 THR A O 1
ATOM 855 N N . MET A 1 111 ? 6.751 5.874 -2.899 1.00 86.38 111 MET A N 1
ATOM 856 C CA . MET A 1 111 ? 6.838 7.339 -2.950 1.00 86.38 111 MET A CA 1
ATOM 857 C C . MET A 1 111 ? 5.786 8.010 -2.059 1.00 86.38 111 MET A C 1
ATOM 859 O O . MET A 1 111 ? 6.130 8.869 -1.251 1.00 86.38 111 MET A O 1
ATOM 863 N N . ALA A 1 112 ? 4.520 7.584 -2.141 1.00 84.12 112 ALA A N 1
ATOM 864 C CA . ALA A 1 112 ? 3.463 8.119 -1.285 1.00 84.12 112 ALA A CA 1
ATOM 865 C C . ALA A 1 112 ? 3.740 7.866 0.210 1.00 84.12 112 ALA A C 1
ATOM 867 O O . ALA A 1 112 ? 3.564 8.779 1.007 1.00 84.12 112 ALA A O 1
ATOM 868 N N . HIS A 1 113 ? 4.234 6.680 0.587 1.00 84.31 113 HIS A N 1
ATOM 869 C CA . HIS A 1 113 ? 4.639 6.362 1.962 1.00 84.31 113 HIS A CA 1
ATOM 870 C C . HIS A 1 113 ? 5.694 7.353 2.478 1.00 84.31 113 HIS A C 1
ATOM 872 O O . HIS A 1 113 ? 5.513 7.949 3.541 1.00 84.31 113 HIS A O 1
ATOM 878 N N . TYR A 1 114 ? 6.763 7.589 1.711 1.00 84.44 114 TYR A N 1
ATOM 879 C CA . TYR A 1 114 ? 7.816 8.528 2.110 1.00 84.44 114 TYR A CA 1
ATOM 880 C C . TYR A 1 114 ? 7.315 9.972 2.186 1.00 84.44 114 TYR A C 1
ATOM 882 O O . TYR A 1 114 ? 7.658 10.665 3.139 1.00 84.44 114 TYR A O 1
ATOM 890 N N . ILE A 1 115 ? 6.450 10.405 1.263 1.00 81.56 115 ILE A N 1
ATOM 891 C CA . ILE A 1 115 ? 5.819 11.734 1.322 1.00 81.56 115 ILE A CA 1
ATOM 892 C C . ILE A 1 115 ? 4.987 11.877 2.605 1.00 81.56 115 ILE A C 1
ATOM 894 O O . ILE A 1 115 ? 5.093 12.883 3.303 1.00 81.56 115 ILE A O 1
ATOM 898 N N . THR A 1 116 ? 4.192 10.861 2.951 1.00 75.88 116 THR A N 1
ATOM 899 C CA . THR A 1 116 ? 3.352 10.887 4.160 1.00 75.88 116 THR A CA 1
ATOM 900 C C . THR A 1 116 ? 4.168 10.841 5.445 1.00 75.88 116 THR A C 1
ATOM 902 O O . THR A 1 116 ? 3.804 11.492 6.418 1.00 75.88 116 THR A O 1
ATOM 905 N N . LYS A 1 117 ? 5.298 10.126 5.434 1.00 77.38 117 LYS A N 1
ATOM 906 C CA . LYS A 1 117 ? 6.231 10.061 6.558 1.00 77.38 117 LYS A CA 1
ATOM 907 C C . LYS A 1 117 ? 7.024 11.356 6.728 1.00 77.38 117 LYS A C 1
ATOM 909 O O . LYS A 1 117 ? 7.307 11.744 7.849 1.00 77.38 117 LYS A O 1
ATOM 914 N N . TRP A 1 118 ? 7.399 12.017 5.633 1.00 73.38 118 TRP A N 1
ATOM 915 C CA . TRP A 1 118 ? 8.165 13.264 5.688 1.00 73.38 118 TRP A CA 1
ATOM 916 C C . TRP A 1 118 ? 7.337 14.426 6.250 1.00 73.38 118 TRP A C 1
ATOM 918 O O . TRP A 1 118 ? 7.867 15.295 6.934 1.00 73.38 118 TRP A O 1
ATOM 928 N N . LYS A 1 119 ? 6.020 14.410 6.036 1.00 66.31 119 LYS A N 1
ATOM 929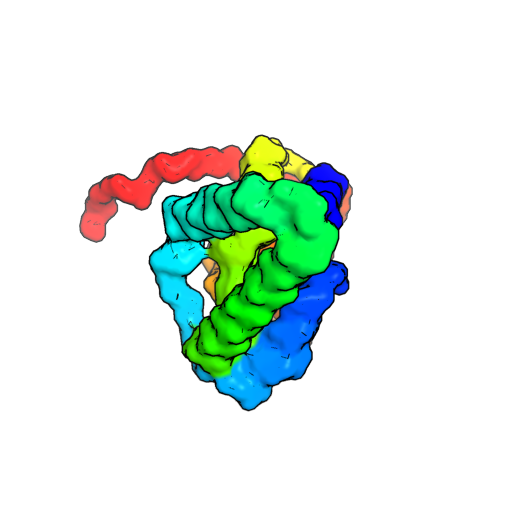 C CA . LYS A 1 119 ? 5.091 15.448 6.499 1.00 66.31 119 LYS A CA 1
ATOM 930 C C . LYS A 1 119 ? 4.595 15.258 7.956 1.00 66.31 119 LYS A C 1
ATOM 932 O O . LYS A 1 119 ? 3.489 15.700 8.252 1.00 66.31 119 LYS A O 1
ATOM 937 N N . SER A 1 120 ? 5.352 14.586 8.841 1.00 61.59 120 SER A N 1
ATOM 938 C CA . SER A 1 120 ? 5.029 14.293 10.265 1.00 61.59 120 SER A CA 1
ATOM 939 C C . SER A 1 120 ? 4.340 15.434 11.043 1.00 61.59 120 SER A C 1
ATOM 941 O O . SER A 1 120 ? 4.485 16.604 10.698 1.00 61.59 120 SER A O 1
ATOM 943 N N . PRO A 1 121 ? 3.769 15.186 12.238 1.00 49.06 121 PRO A N 1
ATOM 944 C CA . PRO A 1 121 ? 2.866 14.124 12.672 1.00 49.06 121 PRO A CA 1
ATOM 945 C C . PRO A 1 121 ? 1.512 14.743 13.116 1.00 49.06 121 PRO A C 1
ATOM 947 O O . PRO A 1 121 ? 0.732 14.125 13.825 1.00 49.06 121 PRO A O 1
ATOM 950 N N . GLY A 1 122 ? 1.249 16.002 12.741 1.00 47.19 122 GLY A N 1
ATOM 951 C CA . GLY A 1 122 ? 0.327 16.867 13.475 1.00 47.19 122 GLY A CA 1
ATOM 952 C C . GLY A 1 122 ? -1.108 16.969 12.970 1.00 47.19 122 GLY A C 1
ATOM 953 O O . GLY A 1 122 ? -1.970 17.221 13.797 1.00 47.19 122 GLY A O 1
ATOM 954 N N . CYS A 1 123 ? -1.426 16.839 11.673 1.00 48.66 123 CYS A N 1
ATOM 955 C CA . CYS A 1 123 ? -2.808 17.089 11.226 1.00 48.66 123 CYS A CA 1
ATOM 956 C C . CYS A 1 123 ? -3.106 16.737 9.753 1.00 48.66 123 CYS A C 1
ATOM 958 O O . CYS A 1 123 ? -2.259 16.863 8.870 1.00 48.66 123 CYS A O 1
ATOM 960 N N . ARG A 1 124 ? -4.398 16.459 9.510 1.00 53.91 124 ARG A N 1
ATOM 961 C CA . ARG A 1 124 ? -5.157 16.456 8.232 1.00 53.91 124 ARG A CA 1
ATOM 962 C C . ARG A 1 124 ? -5.164 15.194 7.363 1.00 53.91 124 ARG A C 1
ATOM 964 O O . ARG A 1 124 ? -5.056 15.297 6.147 1.00 53.91 124 ARG A O 1
ATOM 971 N N . GLY A 1 125 ? -5.366 14.016 7.947 1.00 63.22 125 GLY A N 1
ATOM 972 C CA . GLY A 1 125 ? -5.822 12.849 7.180 1.00 63.22 125 GLY A CA 1
ATOM 973 C C . GLY A 1 125 ? -6.889 12.058 7.924 1.00 63.22 125 GLY A C 1
ATOM 974 O O . GLY A 1 125 ? -6.920 12.075 9.147 1.00 63.22 125 GLY A O 1
ATOM 975 N N . GLU A 1 126 ? -7.767 11.363 7.203 1.00 73.31 126 GLU A N 1
ATOM 976 C CA . GLU A 1 126 ? -8.670 10.386 7.829 1.00 73.31 126 GLU A CA 1
ATOM 977 C C . GLU A 1 126 ? -7.865 9.196 8.355 1.00 73.31 126 GLU A C 1
ATOM 979 O O . GLU A 1 126 ? -6.993 8.697 7.644 1.00 73.31 126 GLU A O 1
ATOM 984 N N . TYR A 1 127 ? -8.137 8.725 9.563 1.00 80.38 127 TYR A N 1
ATOM 985 C CA . TYR A 1 127 ? -7.513 7.519 10.113 1.00 80.38 127 TYR A CA 1
ATOM 986 C C . TYR A 1 127 ? -8.578 6.589 10.684 1.00 80.38 127 TYR A C 1
ATOM 988 O O . TYR A 1 127 ? -9.720 6.985 10.930 1.00 80.38 127 TYR A O 1
ATOM 996 N N . VAL A 1 128 ? -8.213 5.318 10.832 1.00 85.44 128 VAL A N 1
ATOM 997 C CA . VAL A 1 128 ? -9.109 4.297 11.376 1.00 85.44 128 VAL A CA 1
ATOM 998 C C . VAL A 1 128 ? -9.025 4.357 12.897 1.00 85.44 128 VAL A C 1
ATOM 1000 O O . VAL A 1 128 ? -7.944 4.181 13.453 1.00 85.44 128 VAL A O 1
ATOM 1003 N N . THR A 1 129 ? -10.154 4.601 13.558 1.00 85.25 129 THR A N 1
ATOM 1004 C CA . THR A 1 129 ? -10.270 4.661 15.022 1.00 85.25 129 THR A CA 1
ATOM 1005 C C . THR A 1 129 ? -11.193 3.565 15.551 1.00 85.25 129 THR A C 1
ATOM 1007 O O . THR A 1 129 ? -12.073 3.073 14.832 1.00 85.25 129 THR A O 1
ATOM 1010 N N . PHE A 1 130 ? -10.990 3.194 16.813 1.00 86.31 130 PHE A N 1
ATOM 1011 C CA . PHE A 1 130 ? -11.726 2.148 17.511 1.00 86.31 130 PHE A CA 1
ATOM 1012 C C . PHE A 1 130 ? -12.567 2.727 18.649 1.00 86.31 130 PHE A C 1
ATOM 1014 O O . PHE A 1 130 ? -12.104 3.544 19.441 1.00 86.31 130 PHE A O 1
ATOM 1021 N N . LYS A 1 131 ? -13.806 2.246 18.774 1.00 85.69 131 LYS A N 1
ATOM 1022 C CA . LYS A 1 131 ? -14.638 2.454 19.963 1.00 85.69 131 LYS A CA 1
ATOM 1023 C C . LYS A 1 131 ? -14.339 1.351 20.972 1.00 85.69 131 LYS A C 1
ATOM 1025 O O . LYS A 1 131 ? -14.704 0.195 20.738 1.00 85.69 131 LYS A O 1
ATOM 1030 N N . LYS A 1 132 ? -13.683 1.710 22.079 1.00 78.31 132 LYS A N 1
ATOM 1031 C CA . LYS A 1 132 ? -13.251 0.769 23.128 1.00 78.31 132 LYS A CA 1
ATOM 1032 C C . LYS A 1 132 ? -14.399 -0.101 23.639 1.00 78.31 132 LYS A C 1
ATOM 1034 O O . LYS A 1 132 ? -14.242 -1.314 23.703 1.00 78.31 132 LYS A O 1
ATOM 1039 N N . ASP A 1 133 ? -15.569 0.495 23.849 1.00 82.00 133 ASP A N 1
ATOM 1040 C CA . ASP A 1 133 ? -16.732 -0.177 24.447 1.00 82.00 133 ASP A CA 1
ATOM 1041 C C . ASP A 1 133 ? -17.394 -1.215 23.529 1.00 82.00 133 ASP A C 1
ATOM 1043 O O . ASP A 1 133 ? -18.183 -2.044 23.970 1.00 82.00 133 ASP A O 1
ATOM 1047 N N . SER A 1 134 ? -17.115 -1.167 22.223 1.00 85.25 134 SER A N 1
ATOM 1048 C CA . SER A 1 134 ? -17.765 -2.030 21.226 1.00 85.25 134 SER A CA 1
ATOM 1049 C C . SER A 1 134 ? -16.836 -3.099 20.643 1.00 85.25 134 SER A C 1
ATOM 1051 O O . SER A 1 134 ? -17.305 -4.006 19.948 1.00 85.25 134 SER A O 1
ATOM 1053 N N . CYS A 1 135 ? -15.523 -3.001 20.872 1.00 86.88 135 CYS A N 1
ATOM 1054 C CA . CYS A 1 135 ? -14.544 -3.938 20.327 1.00 86.88 135 CYS A CA 1
ATOM 1055 C C . CYS A 1 135 ? -14.365 -5.148 21.250 1.00 86.88 135 CYS A C 1
ATOM 1057 O O . CYS A 1 135 ? -13.986 -4.995 22.403 1.00 86.88 135 CYS A O 1
ATOM 1059 N N . VAL A 1 136 ? -14.574 -6.348 20.703 1.00 88.81 136 VAL A N 1
ATOM 1060 C CA . VAL A 1 136 ? -14.427 -7.641 21.404 1.00 88.81 136 VAL A CA 1
ATOM 1061 C C . VAL A 1 136 ? -13.171 -8.415 20.979 1.00 88.81 136 VAL A C 1
ATOM 1063 O O . VAL A 1 136 ? -13.128 -9.633 21.084 1.00 88.81 136 VAL A O 1
ATOM 1066 N N . ASP A 1 137 ? -12.196 -7.725 20.382 1.00 87.12 137 ASP A N 1
ATOM 1067 C CA . ASP A 1 137 ? -10.867 -8.261 20.039 1.00 87.12 137 ASP A CA 1
ATOM 1068 C C . ASP A 1 137 ? -10.874 -9.564 19.202 1.00 87.12 137 ASP A C 1
ATOM 1070 O O . ASP A 1 137 ? -10.004 -10.418 19.292 1.00 87.12 137 ASP A O 1
ATOM 1074 N N . CYS A 1 138 ? -11.851 -9.700 18.297 1.00 89.12 138 CYS A N 1
ATOM 1075 C CA . CYS A 1 138 ? -12.053 -10.894 17.456 1.00 89.12 138 CYS A CA 1
ATOM 1076 C C . CYS A 1 138 ? -11.048 -11.099 16.289 1.00 89.12 138 CYS A C 1
ATOM 1078 O O . CYS A 1 138 ? -11.252 -11.983 15.445 1.00 89.12 138 CYS A O 1
ATOM 1080 N N . SER A 1 139 ? -10.041 -10.228 16.149 1.00 88.19 139 SER A N 1
ATOM 1081 C CA . SER A 1 139 ? -9.014 -10.198 15.075 1.00 88.19 139 SER A CA 1
ATOM 1082 C C . SER A 1 139 ? -9.528 -10.266 13.630 1.00 88.19 139 SER A C 1
ATOM 1084 O O . SER A 1 139 ? -8.776 -10.534 12.689 1.00 88.19 139 SER A O 1
ATOM 1086 N N . ARG A 1 140 ? -10.827 -10.041 13.398 1.00 89.94 140 ARG A N 1
ATOM 1087 C CA . ARG A 1 140 ? -11.417 -10.140 12.056 1.00 89.94 140 ARG A CA 1
ATOM 1088 C C . ARG A 1 140 ? -10.988 -8.981 11.166 1.00 89.94 140 ARG A C 1
ATOM 1090 O O . ARG A 1 140 ? -10.787 -9.188 9.977 1.00 89.94 140 ARG A O 1
ATOM 1097 N N . CYS A 1 141 ? -10.811 -7.794 11.743 1.00 90.25 141 CYS A N 1
ATOM 1098 C CA . CYS A 1 141 ? -10.355 -6.601 11.039 1.00 90.25 141 CYS A CA 1
ATOM 1099 C C . CYS A 1 141 ? -8.928 -6.771 10.476 1.00 90.25 141 CYS A C 1
ATOM 1101 O O . CYS A 1 141 ? -8.722 -6.470 9.302 1.00 90.25 141 CYS A O 1
ATOM 1103 N N . SER A 1 142 ? -7.983 -7.310 11.256 1.00 90.12 142 SER A N 1
ATOM 1104 C CA . SER A 1 142 ? -6.605 -7.578 10.809 1.00 90.12 142 SER A CA 1
ATOM 1105 C C . SER A 1 142 ? -6.560 -8.660 9.720 1.00 90.12 142 SER A C 1
ATOM 1107 O O . SER A 1 142 ? -5.886 -8.498 8.704 1.00 90.12 142 SER A O 1
ATOM 1109 N N . ARG A 1 143 ? -7.381 -9.716 9.845 1.00 88.69 143 ARG A N 1
ATOM 1110 C CA . ARG A 1 143 ? -7.474 -10.790 8.834 1.00 88.69 143 ARG A CA 1
ATOM 1111 C C . ARG A 1 143 ? -8.021 -10.334 7.483 1.00 88.69 143 ARG A C 1
ATOM 1113 O O . ARG A 1 143 ? -7.564 -10.817 6.455 1.00 88.69 143 ARG A O 1
ATOM 1120 N N . VAL A 1 144 ? -8.992 -9.418 7.463 1.00 89.44 144 VAL A N 1
ATOM 1121 C CA . VAL A 1 144 ? -9.548 -8.889 6.200 1.00 89.44 144 VAL A CA 1
ATOM 1122 C C . VAL A 1 144 ? -8.735 -7.727 5.627 1.00 89.44 144 VAL A C 1
ATOM 1124 O O . VAL A 1 144 ? -9.064 -7.233 4.551 1.00 89.44 144 VAL A O 1
ATOM 1127 N N . CYS A 1 145 ? -7.704 -7.253 6.333 1.00 90.31 145 CYS A N 1
ATOM 1128 C CA . CYS A 1 145 ? -6.889 -6.134 5.882 1.00 90.31 145 CYS A CA 1
ATOM 1129 C C . CYS A 1 145 ? -6.041 -6.560 4.670 1.00 90.31 145 CYS A C 1
ATOM 1131 O O . CYS A 1 145 ? -5.155 -7.406 4.807 1.00 90.31 145 CYS A O 1
ATOM 1133 N N . PRO A 1 146 ? -6.241 -5.965 3.481 1.00 87.81 146 PRO A N 1
ATOM 1134 C CA . PRO A 1 146 ? -5.508 -6.382 2.289 1.00 87.81 146 PRO A CA 1
ATOM 1135 C C . PRO A 1 146 ? -4.023 -5.991 2.346 1.00 87.81 146 PRO A C 1
ATOM 1137 O O . PRO A 1 146 ? -3.202 -6.599 1.667 1.00 87.81 146 PRO A O 1
ATOM 1140 N N . MET A 1 147 ? -3.680 -5.000 3.176 1.00 88.56 147 MET A N 1
ATOM 1141 C CA . MET A 1 147 ? -2.305 -4.555 3.430 1.00 88.56 147 MET A CA 1
ATOM 1142 C C . MET A 1 147 ? -1.610 -5.352 4.543 1.00 88.56 147 MET A C 1
ATOM 1144 O O . MET A 1 147 ? -0.467 -5.051 4.860 1.00 88.56 147 MET A O 1
ATOM 1148 N N . ASN A 1 148 ? -2.290 -6.343 5.134 1.00 89.94 148 ASN A N 1
ATOM 1149 C CA . ASN A 1 148 ? -1.783 -7.163 6.236 1.00 89.94 148 ASN A CA 1
ATOM 1150 C C . ASN A 1 148 ? -1.280 -6.360 7.454 1.00 89.94 148 ASN A C 1
ATOM 1152 O O . ASN A 1 148 ? -0.258 -6.687 8.046 1.00 89.94 148 ASN A O 1
ATOM 1156 N N . ILE A 1 149 ? -1.994 -5.285 7.797 1.00 88.50 149 ILE A N 1
ATOM 1157 C CA . ILE A 1 149 ? -1.715 -4.458 8.979 1.00 88.50 149 ILE A CA 1
ATOM 1158 C C . ILE A 1 149 ? -2.488 -5.040 10.161 1.00 88.50 149 ILE A C 1
ATOM 1160 O O . ILE A 1 149 ? -3.701 -5.253 10.034 1.00 88.50 149 ILE A O 1
ATOM 1164 N N . ASP A 1 150 ? -1.821 -5.245 11.299 1.00 88.56 150 ASP A N 1
ATOM 1165 C CA . ASP A 1 150 ? -2.516 -5.603 12.531 1.00 88.56 150 ASP A CA 1
ATOM 1166 C C . ASP A 1 150 ? -3.175 -4.368 13.156 1.00 88.56 150 ASP A C 1
ATOM 1168 O O . ASP A 1 150 ? -2.534 -3.446 13.662 1.00 88.56 150 ASP A O 1
ATOM 1172 N N . LEU A 1 151 ? -4.502 -4.327 13.071 1.00 86.88 151 LEU A N 1
ATOM 1173 C CA . LEU A 1 151 ? -5.285 -3.193 13.539 1.00 86.88 151 LEU A CA 1
ATOM 1174 C C . LEU A 1 151 ? -5.531 -3.253 15.056 1.00 86.88 151 LEU A C 1
ATOM 1176 O O . LEU A 1 151 ? -5.875 -2.224 15.633 1.00 86.88 151 LEU A O 1
ATOM 1180 N N . LEU A 1 152 ? -5.380 -4.420 15.698 1.00 84.94 152 LEU A N 1
ATOM 1181 C CA . LEU A 1 152 ? -5.633 -4.583 17.136 1.00 84.94 152 LEU A CA 1
ATOM 1182 C C . LEU A 1 152 ? -4.550 -3.936 17.995 1.00 84.94 152 LEU A C 1
ATOM 1184 O O . LEU A 1 152 ? -4.870 -3.313 19.004 1.00 84.94 152 LEU A O 1
ATOM 1188 N N . GLU A 1 153 ? -3.295 -4.001 17.555 1.00 82.94 153 GLU A N 1
ATOM 1189 C CA . GLU A 1 153 ? -2.173 -3.311 18.203 1.00 82.94 153 GLU A CA 1
ATOM 1190 C C . GLU A 1 153 ? -2.394 -1.785 18.260 1.00 82.94 153 GLU A C 1
ATOM 1192 O O . GLU A 1 153 ? -1.950 -1.097 19.174 1.00 82.94 153 GLU A O 1
ATOM 1197 N N . HIS A 1 154 ? -3.192 -1.260 17.327 1.00 81.50 154 HIS A N 1
ATOM 1198 C CA . HIS A 1 154 ? -3.491 0.161 17.171 1.00 81.50 154 HIS A CA 1
ATOM 1199 C C . HIS A 1 154 ? -4.849 0.580 17.773 1.00 81.50 154 HIS A C 1
ATOM 1201 O O . HIS A 1 154 ? -5.355 1.662 17.461 1.00 81.50 154 HIS A O 1
ATOM 1207 N N . LYS A 1 155 ? -5.463 -0.249 18.634 1.00 78.62 155 LYS A N 1
ATOM 1208 C CA . LYS A 1 155 ? -6.790 0.004 19.239 1.00 78.62 155 LYS A CA 1
ATOM 1209 C C . LYS A 1 155 ? -6.856 1.309 20.042 1.00 78.62 155 LYS A C 1
ATOM 1211 O O . LYS A 1 155 ? -7.891 1.969 20.049 1.00 78.62 155 LYS A O 1
ATOM 1216 N N . GLU A 1 156 ? -5.760 1.684 20.699 1.00 74.12 156 GLU A N 1
ATOM 1217 C CA . GLU A 1 156 ? -5.705 2.830 21.616 1.00 74.12 156 GLU A CA 1
ATOM 1218 C C . GLU A 1 156 ? -5.474 4.171 20.906 1.00 74.12 156 GLU A C 1
ATOM 1220 O O . GLU A 1 156 ? -6.099 5.173 21.249 1.00 74.12 156 GLU A O 1
ATOM 1225 N N . LEU A 1 157 ? -4.583 4.191 19.913 1.00 72.81 157 LEU A N 1
ATOM 1226 C CA . LEU A 1 157 ? -4.125 5.415 19.240 1.00 72.81 157 LEU A CA 1
ATOM 1227 C C . LEU A 1 157 ? -4.773 5.624 17.863 1.00 72.81 157 LEU A C 1
ATOM 1229 O O . LEU A 1 157 ? -4.670 6.706 17.285 1.00 72.81 157 LEU A O 1
ATOM 1233 N N . GLY A 1 158 ? -5.451 4.603 17.337 1.00 78.50 158 GLY A N 1
ATOM 1234 C CA . GLY A 1 158 ? -5.885 4.559 15.949 1.00 78.50 158 GLY A CA 1
ATOM 1235 C C . GLY A 1 158 ? -4.750 4.158 15.003 1.00 78.50 158 GLY A C 1
ATOM 1236 O O . GLY A 1 158 ? -3.561 4.210 15.319 1.00 78.50 158 GLY A O 1
ATOM 1237 N N . VAL A 1 159 ? -5.127 3.726 13.804 1.00 81.62 159 VAL A N 1
ATOM 1238 C CA . VAL A 1 159 ? -4.190 3.210 12.799 1.00 81.62 159 VAL A CA 1
ATOM 1239 C C . VAL A 1 159 ? -3.544 4.386 12.076 1.00 81.62 159 VAL A C 1
ATOM 1241 O O . VAL A 1 159 ? -4.078 4.893 11.085 1.00 81.62 159 VAL A O 1
ATOM 1244 N N . MET A 1 160 ? -2.390 4.810 12.588 1.00 74.38 160 MET A N 1
ATOM 1245 C CA . MET A 1 160 ? -1.567 5.893 12.034 1.00 74.38 160 MET A CA 1
ATOM 1246 C C . MET A 1 160 ? -0.442 5.380 11.124 1.00 74.38 160 MET A C 1
ATOM 1248 O O . MET A 1 160 ? 0.409 6.151 10.687 1.00 74.38 160 MET A O 1
ATOM 1252 N N . GLU A 1 161 ? -0.457 4.084 10.806 1.00 80.56 161 GLU A N 1
ATOM 1253 C CA . GLU A 1 161 ? 0.503 3.462 9.902 1.00 80.56 161 GLU A CA 1
ATOM 1254 C C . GLU A 1 161 ? 0.395 4.088 8.491 1.00 80.56 161 GLU A C 1
ATOM 1256 O O . GLU A 1 161 ? -0.671 4.000 7.862 1.00 80.56 161 GLU A O 1
ATOM 1261 N N . PRO A 1 162 ? 1.465 4.702 7.944 1.00 78.69 162 PRO A N 1
ATOM 1262 C CA . PRO A 1 162 ? 1.467 5.291 6.602 1.00 78.69 162 PRO A CA 1
ATOM 1263 C C . PRO A 1 162 ? 1.112 4.304 5.486 1.00 78.69 162 PRO A C 1
ATOM 1265 O O . PRO A 1 162 ? 0.681 4.739 4.419 1.00 78.69 162 PRO A O 1
ATOM 1268 N N . ASP A 1 163 ? 1.244 2.994 5.705 1.00 84.19 163 ASP A N 1
ATOM 1269 C CA . ASP A 1 163 ? 0.842 1.961 4.743 1.00 84.19 163 ASP A CA 1
ATOM 1270 C C . ASP A 1 163 ? -0.670 1.726 4.654 1.00 84.19 163 ASP A C 1
ATOM 1272 O O . ASP A 1 163 ? -1.141 1.098 3.700 1.00 84.19 163 ASP A O 1
ATOM 1276 N N . CYS A 1 164 ? -1.461 2.275 5.579 1.00 87.62 164 CYS A N 1
ATOM 1277 C CA . CYS A 1 164 ? -2.912 2.193 5.510 1.00 87.62 164 CYS A CA 1
ATOM 1278 C C . CYS A 1 164 ? -3.453 2.949 4.282 1.00 87.62 164 CYS A C 1
ATOM 1280 O O . CYS A 1 164 ? -3.387 4.177 4.177 1.00 87.62 164 CYS A O 1
ATOM 1282 N N . ILE A 1 165 ? -4.058 2.201 3.353 1.00 88.00 165 ILE A N 1
ATOM 1283 C CA . ILE A 1 165 ? -4.677 2.742 2.130 1.00 88.00 165 ILE A CA 1
ATOM 1284 C C . ILE A 1 165 ? -6.108 3.256 2.338 1.00 88.00 165 ILE A C 1
ATOM 1286 O O . ILE A 1 165 ? -6.747 3.665 1.373 1.00 88.00 165 ILE A O 1
ATOM 1290 N N . LYS A 1 166 ? -6.626 3.216 3.575 1.00 86.50 166 LYS A N 1
ATOM 1291 C CA . LYS A 1 166 ? -7.947 3.755 3.957 1.00 86.50 166 LYS A CA 1
ATOM 1292 C C . LYS A 1 166 ? -9.111 3.193 3.120 1.00 86.50 166 LYS A C 1
ATOM 1294 O O . LYS A 1 166 ? 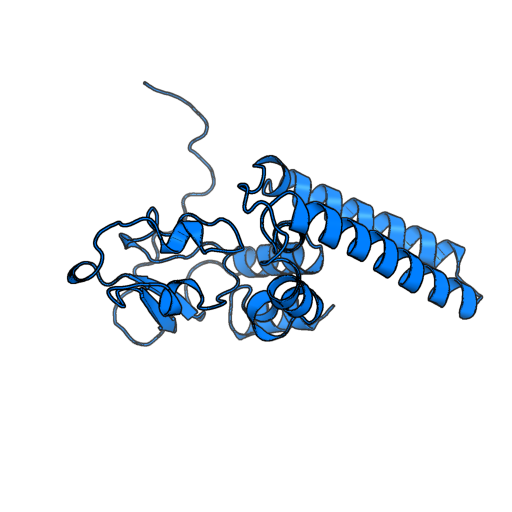-10.042 3.905 2.775 1.00 86.50 166 LYS A O 1
ATOM 1299 N N . CYS A 1 167 ? -9.066 1.896 2.806 1.00 87.44 167 CYS A N 1
ATOM 1300 C CA . CYS A 1 167 ? -10.066 1.219 1.968 1.00 87.44 167 CYS A CA 1
ATOM 1301 C C . CYS A 1 167 ? -11.429 0.981 2.649 1.00 87.44 167 CYS A C 1
ATOM 1303 O O . CYS A 1 167 ? -12.394 0.651 1.973 1.00 87.44 167 CYS A O 1
ATOM 1305 N N . GLY A 1 168 ? -11.516 1.082 3.982 1.00 86.94 168 GLY A N 1
ATOM 1306 C CA . GLY A 1 168 ? -12.774 0.925 4.728 1.00 86.94 168 GLY A CA 1
ATOM 1307 C C . GLY A 1 168 ? -13.306 -0.512 4.872 1.00 86.94 168 GLY A C 1
ATOM 1308 O O . GLY A 1 168 ? -14.333 -0.712 5.518 1.00 86.94 168 GLY A O 1
ATOM 1309 N N . ILE A 1 169 ? -12.607 -1.532 4.358 1.00 88.69 169 ILE A N 1
ATOM 1310 C CA . ILE A 1 169 ? -13.032 -2.948 4.446 1.00 88.69 169 ILE A CA 1
ATOM 1311 C C . ILE A 1 169 ? -13.163 -3.416 5.907 1.00 88.69 169 ILE A C 1
ATOM 1313 O O . ILE A 1 169 ? -14.053 -4.193 6.252 1.00 88.69 169 ILE A O 1
ATOM 1317 N N . CYS A 1 170 ? -12.308 -2.909 6.799 1.00 89.88 170 CYS A N 1
ATOM 1318 C CA . CYS A 1 170 ? -12.380 -3.209 8.228 1.00 89.88 170 CYS A CA 1
ATOM 1319 C C . CYS A 1 170 ? -13.692 -2.728 8.874 1.00 89.88 170 CYS A C 1
ATOM 1321 O O . CYS A 1 170 ? -14.207 -3.409 9.758 1.00 89.88 170 CYS A O 1
ATOM 1323 N N . ILE A 1 171 ? -14.261 -1.609 8.411 1.00 89.88 171 ILE A N 1
ATOM 1324 C CA . ILE A 1 171 ? -15.534 -1.070 8.911 1.00 89.88 171 ILE A CA 1
ATOM 1325 C C . ILE A 1 171 ? -16.689 -1.963 8.462 1.00 89.88 171 ILE A C 1
ATOM 1327 O O . ILE A 1 171 ? -17.521 -2.350 9.280 1.00 89.88 171 ILE A O 1
ATOM 1331 N N . SER A 1 172 ? -16.719 -2.335 7.178 1.00 88.44 172 SER A N 1
ATOM 1332 C CA . SER A 1 172 ? -17.819 -3.123 6.607 1.00 88.44 172 SER A CA 1
ATOM 1333 C C . SER A 1 172 ? -17.866 -4.561 7.128 1.00 88.44 172 SER A C 1
ATOM 1335 O O . SER A 1 172 ? -18.942 -5.144 7.234 1.00 88.44 172 SER A O 1
ATOM 1337 N N . LYS A 1 173 ? -16.714 -5.141 7.485 1.00 90.00 173 LYS A N 1
ATOM 1338 C CA . LYS A 1 173 ? -16.610 -6.515 8.003 1.00 90.00 173 LYS A CA 1
ATOM 1339 C C . LYS A 1 173 ? -16.641 -6.616 9.532 1.00 90.00 173 LYS A C 1
ATOM 1341 O O . LYS A 1 173 ? -16.584 -7.730 10.055 1.00 90.00 173 LYS A O 1
ATOM 1346 N N . CYS A 1 174 ? -16.723 -5.499 10.259 1.00 90.81 174 CYS A N 1
ATOM 1347 C CA . CYS A 1 174 ? -16.796 -5.511 11.720 1.00 90.81 174 CYS A CA 1
ATOM 1348 C C . CYS A 1 174 ? -18.218 -5.883 12.199 1.00 90.81 174 CYS A C 1
ATOM 1350 O O . CYS A 1 174 ? -19.151 -5.115 11.962 1.00 90.81 174 CYS A O 1
ATOM 1352 N N . PRO A 1 175 ? -18.412 -6.995 12.939 1.00 88.25 175 PRO A N 1
ATOM 1353 C CA . PRO A 1 175 ? -19.744 -7.436 13.371 1.00 88.25 175 PRO A CA 1
ATOM 1354 C C . PRO A 1 175 ? -20.390 -6.499 14.403 1.00 88.25 175 PRO A C 1
ATOM 1356 O O . PRO A 1 175 ? -21.609 -6.380 14.453 1.00 88.25 175 PRO A O 1
ATOM 1359 N N . LYS A 1 176 ? -19.577 -5.814 15.218 1.00 90.81 176 LYS A N 1
ATOM 1360 C CA . LYS A 1 176 ? -20.030 -4.874 16.258 1.00 90.81 176 LYS A CA 1
ATOM 1361 C C . LYS A 1 176 ? -19.980 -3.407 15.820 1.00 90.81 176 LYS A C 1
ATOM 1363 O O . LYS A 1 176 ? -20.253 -2.533 16.632 1.00 90.81 176 LYS A O 1
ATOM 1368 N N . LYS A 1 177 ? -19.612 -3.125 14.559 1.00 87.81 177 LYS A N 1
ATOM 1369 C CA . LYS A 1 177 ? -19.434 -1.758 14.024 1.00 87.81 177 LYS A CA 1
ATOM 1370 C C . LYS A 1 177 ? -18.587 -0.856 14.945 1.00 87.81 177 LYS A C 1
ATOM 1372 O O . LYS A 1 177 ? -18.859 0.329 15.107 1.00 87.81 177 LYS A O 1
ATOM 1377 N N . ALA A 1 178 ? -17.546 -1.434 15.546 1.00 88.31 178 ALA A N 1
ATOM 1378 C CA . ALA A 1 178 ? -16.673 -0.765 16.511 1.00 88.31 178 ALA A CA 1
ATOM 1379 C C . ALA A 1 178 ? -15.594 0.122 15.860 1.00 88.31 178 ALA A C 1
ATOM 1381 O O . ALA A 1 178 ? -14.814 0.751 16.568 1.00 88.31 178 ALA A O 1
ATOM 1382 N N . ILE A 1 179 ? -15.524 0.147 14.527 1.00 88.94 179 ILE A N 1
ATOM 1383 C CA . ILE A 1 179 ? -14.475 0.812 13.752 1.00 88.94 179 ILE A CA 1
ATOM 1384 C C . ILE A 1 179 ? -15.100 1.949 12.942 1.00 88.94 179 ILE A C 1
ATOM 1386 O O . ILE A 1 179 ? -16.141 1.756 12.313 1.00 88.94 179 ILE A O 1
ATOM 1390 N N . SER A 1 180 ? -14.448 3.109 12.915 1.00 85.69 180 SER A N 1
ATOM 1391 C CA . SER A 1 180 ? -14.856 4.258 12.096 1.00 85.69 180 SER A CA 1
ATOM 1392 C C . SER A 1 180 ? -13.658 4.963 11.461 1.00 85.69 180 SER A C 1
ATOM 1394 O O . SER A 1 180 ? -12.555 4.921 12.002 1.00 85.69 180 SER A O 1
ATOM 1396 N N . LEU A 1 181 ? -13.875 5.627 10.322 1.00 84.50 181 LEU A N 1
ATOM 1397 C CA . LEU A 1 181 ? -12.916 6.568 9.741 1.00 84.50 181 LEU A CA 1
ATOM 1398 C C . LEU A 1 181 ? -13.200 7.946 10.328 1.00 84.50 181 LEU A C 1
ATOM 1400 O O . LEU A 1 181 ? -14.320 8.442 10.212 1.00 84.50 181 LEU A O 1
ATOM 1404 N N . GLN A 1 182 ? -12.209 8.540 10.985 1.00 75.38 182 GLN A N 1
ATOM 1405 C CA . GLN A 1 182 ? -12.354 9.854 11.598 1.00 75.38 182 GLN A CA 1
ATOM 1406 C C . GLN A 1 182 ? -11.439 10.858 10.891 1.00 75.38 182 GLN A C 1
ATOM 1408 O O . GLN A 1 182 ? -10.248 10.577 10.720 1.00 75.38 182 GLN A O 1
ATOM 1413 N N . PRO A 1 183 ? -11.957 12.025 10.462 1.00 67.00 183 PRO A N 1
ATOM 1414 C CA . PRO A 1 183 ? -11.115 13.099 9.963 1.00 67.00 183 PRO A CA 1
ATOM 1415 C C . PRO A 1 183 ? -10.289 13.661 11.124 1.00 67.00 183 PRO A C 1
ATOM 1417 O O . PRO A 1 183 ? -10.806 13.850 12.225 1.00 67.00 183 PRO A O 1
ATOM 1420 N N . ALA A 1 184 ? -9.017 13.974 10.880 1.00 60.81 184 ALA A N 1
ATOM 1421 C CA . ALA A 1 184 ? -8.090 14.518 11.881 1.00 60.81 184 ALA A CA 1
ATOM 1422 C C . ALA A 1 184 ? -8.409 15.954 12.370 1.00 60.81 184 ALA A C 1
ATOM 1424 O O . ALA A 1 184 ? -7.491 16.734 12.593 1.00 60.81 184 ALA A O 1
ATOM 1425 N N . GLY A 1 185 ? -9.685 16.327 12.524 1.00 49.72 185 GLY A N 1
ATOM 1426 C CA . GLY A 1 185 ? -10.099 17.679 12.913 1.00 49.72 185 GLY A CA 1
ATOM 1427 C C . GLY A 1 185 ? -11.469 17.831 13.589 1.00 49.72 185 GLY A C 1
ATOM 1428 O O . GLY A 1 185 ? -11.900 18.968 13.747 1.00 49.72 185 GLY A O 1
ATOM 1429 N N . HIS A 1 186 ? -12.174 16.760 13.987 1.00 36.28 186 HIS A N 1
ATOM 1430 C CA . HIS A 1 186 ? -13.514 16.912 14.592 1.00 36.28 186 HIS A CA 1
ATOM 1431 C C . HIS A 1 186 ? -13.828 16.000 15.790 1.00 36.28 186 HIS A C 1
ATOM 1433 O O . HIS A 1 186 ? -14.949 15.532 15.957 1.00 36.28 186 HIS A O 1
ATOM 1439 N N . SER A 1 187 ? -12.841 15.760 16.651 1.00 35.69 187 SER A N 1
ATOM 1440 C CA . SER A 1 187 ? -13.091 15.472 18.066 1.00 35.69 187 SER A CA 1
ATOM 1441 C C . SER A 1 187 ? -11.831 15.818 18.857 1.00 35.69 187 SER A C 1
ATOM 1443 O O . SER A 1 187 ? -10.720 15.574 18.386 1.00 35.69 187 SER A O 1
ATOM 1445 N N . GLY A 1 188 ? -11.998 16.502 19.987 1.00 38.16 188 GLY A N 1
ATOM 1446 C CA . GLY A 1 188 ? -10.929 17.185 20.712 1.00 38.16 188 GLY A CA 1
ATOM 1447 C C . GLY A 1 188 ? -9.717 16.311 21.056 1.00 38.16 188 GLY A C 1
ATOM 1448 O O . GLY A 1 188 ? -9.847 15.140 21.389 1.00 38.16 188 GLY A O 1
ATOM 1449 N N . LYS A 1 189 ? -8.533 16.940 21.031 1.00 34.69 189 LYS A N 1
ATOM 1450 C CA . LYS A 1 189 ? -7.274 16.437 21.611 1.00 34.69 189 LYS A CA 1
ATOM 1451 C C . LYS A 1 189 ? -6.890 15.010 21.179 1.00 34.69 189 LYS A C 1
ATOM 1453 O O . LYS A 1 189 ? -6.748 14.121 22.012 1.00 34.69 189 LYS A O 1
ATOM 1458 N N . LEU A 1 190 ? -6.537 14.825 19.906 1.00 42.00 190 LEU A N 1
ATOM 1459 C CA . LEU A 1 190 ? -5.529 13.808 19.599 1.00 42.00 190 LEU A CA 1
ATOM 1460 C C . LEU A 1 190 ? -4.163 14.392 19.984 1.00 42.00 190 LEU A C 1
ATOM 1462 O O . LEU A 1 190 ? -3.565 15.163 19.234 1.00 42.00 190 LEU A O 1
ATOM 1466 N N . ARG A 1 191 ? -3.691 14.079 21.197 1.00 35.38 191 ARG A N 1
ATOM 1467 C CA . ARG A 1 191 ? -2.258 14.161 21.496 1.00 35.38 191 ARG A CA 1
ATOM 1468 C C . ARG A 1 191 ? -1.610 13.090 20.636 1.00 35.38 191 ARG A C 1
ATOM 1470 O O . ARG A 1 191 ? -1.675 11.915 20.964 1.00 35.38 191 ARG A O 1
ATOM 1477 N N . VAL A 1 192 ? -1.064 13.510 19.507 1.00 41.34 192 VAL A N 1
ATOM 1478 C CA . VAL A 1 192 ? -0.093 12.737 18.747 1.00 41.34 192 VAL A CA 1
ATOM 1479 C C . VAL A 1 192 ? 1.085 12.515 19.699 1.00 41.34 192 VAL A C 1
ATOM 1481 O O . VAL A 1 192 ? 1.721 13.508 20.059 1.00 41.34 192 VAL A O 1
ATOM 1484 N N . PRO A 1 193 ? 1.371 11.293 20.183 1.00 34.78 193 PRO A N 1
ATOM 1485 C CA . PRO A 1 193 ? 2.676 11.057 20.766 1.00 34.78 193 PRO A CA 1
ATOM 1486 C C . PRO A 1 193 ? 3.687 11.271 19.642 1.00 34.78 193 PRO A C 1
ATOM 1488 O O . PRO A 1 193 ? 3.575 10.679 18.564 1.00 34.78 193 PRO A O 1
ATOM 1491 N N . GLU A 1 194 ? 4.621 12.188 19.870 1.00 36.34 194 GLU A N 1
ATOM 1492 C CA . GLU A 1 194 ? 5.801 12.347 19.036 1.00 36.34 194 GLU A CA 1
ATOM 1493 C C . GLU A 1 194 ? 6.405 10.954 18.847 1.00 36.34 194 GLU A C 1
ATOM 1495 O O . GLU A 1 194 ? 6.746 10.275 19.813 1.00 36.34 194 GLU A O 1
ATOM 1500 N N . THR A 1 195 ? 6.437 10.480 17.602 1.00 34.75 195 THR A N 1
ATOM 1501 C CA . THR A 1 195 ? 7.069 9.210 17.244 1.00 34.75 195 THR A CA 1
ATOM 1502 C C . THR A 1 195 ? 8.457 9.151 17.878 1.00 34.75 195 THR A C 1
ATOM 1504 O O . THR A 1 195 ? 9.287 9.992 17.515 1.00 34.75 195 THR A O 1
ATOM 1507 N N . PRO A 1 196 ? 8.784 8.158 18.726 1.00 31.88 196 PRO A N 1
ATOM 1508 C CA . PRO A 1 196 ? 10.173 7.829 18.917 1.00 31.88 196 PRO A CA 1
ATOM 1509 C C . PRO A 1 196 ? 10.634 7.227 17.593 1.00 31.88 196 PRO A C 1
ATOM 1511 O O . PRO A 1 196 ? 10.171 6.178 17.138 1.00 31.88 196 PRO A O 1
ATOM 1514 N N . SER A 1 197 ? 11.523 7.965 16.937 1.00 36.62 197 SER A N 1
ATOM 1515 C CA . SER A 1 197 ? 12.483 7.417 15.995 1.00 36.62 197 SER A CA 1
ATOM 1516 C C . SER A 1 197 ? 12.940 6.038 16.470 1.00 36.62 197 SER A C 1
ATOM 1518 O O . SER A 1 197 ? 13.309 5.890 17.630 1.00 36.62 197 SER A O 1
ATOM 1520 N N . LYS A 1 198 ? 12.914 5.054 15.562 1.00 35.81 198 LYS A N 1
ATOM 1521 C CA . LYS A 1 198 ? 13.623 3.768 15.635 1.00 35.81 198 LYS A CA 1
ATOM 1522 C C . LYS A 1 198 ? 14.725 3.750 16.712 1.00 35.81 198 LYS A C 1
ATOM 1524 O O . LYS A 1 198 ? 15.837 4.195 16.449 1.00 35.81 198 LYS A O 1
ATOM 1529 N N . ALA A 1 199 ? 14.409 3.226 17.891 1.00 35.12 199 ALA A N 1
ATOM 1530 C CA . ALA A 1 199 ? 15.362 2.938 18.960 1.00 35.12 199 ALA A CA 1
ATOM 1531 C C . ALA A 1 199 ? 14.754 1.897 19.915 1.00 35.12 199 ALA A C 1
ATOM 1533 O O . ALA A 1 199 ? 14.538 2.154 21.089 1.00 35.12 199 ALA A O 1
ATOM 1534 N N . ALA A 1 200 ? 14.410 0.725 19.382 1.00 30.88 200 ALA A N 1
ATOM 1535 C CA . ALA A 1 200 ? 14.141 -0.472 20.180 1.00 30.88 200 ALA A CA 1
ATOM 1536 C C . ALA A 1 200 ? 14.505 -1.714 19.351 1.00 30.88 200 ALA A C 1
ATOM 1538 O O . ALA A 1 200 ? 13.694 -2.596 19.097 1.00 30.88 200 ALA A O 1
ATOM 1539 N N . ILE A 1 201 ? 15.741 -1.724 18.846 1.00 41.88 201 ILE A N 1
ATOM 1540 C CA . ILE A 1 201 ? 16.433 -2.935 18.399 1.00 41.88 201 ILE A CA 1
ATOM 1541 C C . ILE A 1 201 ? 17.697 -3.014 19.252 1.00 41.88 201 ILE A C 1
ATOM 1543 O O . ILE A 1 201 ? 18.765 -2.681 18.766 1.00 41.88 201 ILE A O 1
ATOM 1547 N N . THR A 1 202 ? 17.549 -3.346 20.536 1.00 33.94 202 THR A N 1
ATOM 1548 C CA . THR A 1 202 ? 18.628 -3.812 21.429 1.00 33.94 202 THR A CA 1
ATOM 1549 C C . THR A 1 202 ? 18.050 -4.081 22.820 1.00 33.94 202 THR A C 1
ATOM 1551 O O . THR A 1 202 ? 17.724 -3.135 23.524 1.00 33.94 202 THR A O 1
ATOM 1554 N N . GLY A 1 203 ? 18.007 -5.358 23.215 1.00 29.31 203 GLY A N 1
ATOM 1555 C CA . GLY A 1 203 ? 18.320 -5.782 24.585 1.00 29.31 203 GLY A CA 1
ATOM 1556 C C . GLY A 1 203 ? 17.194 -5.887 25.626 1.00 29.31 203 GLY A C 1
ATOM 1557 O O . GLY A 1 203 ? 16.531 -4.903 25.921 1.00 29.31 203 GLY A O 1
ATOM 1558 N N . GLN A 1 204 ? 17.182 -7.066 26.276 1.00 33.03 204 GLN A N 1
ATOM 1559 C CA . GLN A 1 204 ? 16.721 -7.386 27.646 1.00 33.03 204 GLN A CA 1
ATOM 1560 C C . GLN A 1 204 ? 15.195 -7.573 27.799 1.00 33.03 204 GLN A C 1
ATOM 1562 O O . GLN A 1 204 ? 14.436 -6.655 27.526 1.00 33.03 204 GLN A O 1
ATOM 1567 N N . VAL A 1 205 ? 14.650 -8.727 28.210 1.00 35.38 205 VAL A N 1
ATOM 1568 C CA . VAL A 1 205 ? 15.133 -9.904 28.972 1.00 35.38 205 VAL A CA 1
ATOM 1569 C C . VAL A 1 205 ? 14.562 -11.179 28.352 1.00 35.38 205 VAL A C 1
ATOM 1571 O O . VAL A 1 205 ? 13.392 -11.130 27.914 1.00 35.38 205 VAL A O 1
#

Sequence (205 aa):
MLGPSVYALVKNGRGWCGTYCPRGSFSDVILPGISSNNDIPQFVVSPWFRLAFLALLMIAFGIQLVFAWGNSFEVGMVFVRMIIITTALTIILGVAYRPRTWCTFCPMGTMAHYITKWKSPGCRGEYVTFKKDSCVDCSRCSRVCPMNIDLLEHKELGVMEPDCIKCGICISKCPKKAISLQPAGHSGKLRVPETPSKAAITGQV